Protein AF-A0A945WLQ1-F1 (afdb_monomer)

Sequence (307 aa):
MSMTTCVECGKEVSDQANACPHCGIQLVDGFLNKTKEQVSKIAEKAQLSKKLDVAKGISNSLIAKKERFKEKFGQNPAADNGDTVDERITNEDSRPAVSKEVIRYYAIAMSIVLLLSAIFGGIGAFVSATCLASGIGALFFGLRWYGATLAVVYFVSVLEVLIILQLAGLDSFSALSLGILAVTTATVYFLSKPGSYFIAWGIASGIQVAIALTLGLSGPVLGLIVLITSTGLVWYGRKHIKAIIMGSYGGGLVFVGAAGIFLASESNIVWASGHIGVLTFFNLAFIVAGIAFQYQYIMPKKIPAEN

Foldseek 3Di:
DDWDADPPPRDTDDPPDQADPVPGHGDDPPDVVVVVVVVVVVVVVVVVVVVVVVVVVVVVVVVVVVVVVCVVPVPDDDDDDDDDDDDDDPPPPPPDPCPPVNVVVVVVLVVVLVVQCVVLVDPLLSLLSLLQSLLVVLLVCCLVQVLVSQLSLQLSVVVSVVVVVVVVVPVDPDVVSVVVSVVVSVVSSVCVVVVLLVVLLCVLLVVLVVVCVVVVHDDDVSVVVSVVVSVVSSVVCSSLSSLLVSLQSSLLSSLSSVVSVQVSDPVSVVVCVVPVVVSVVSSVVSSVVSSVSSVPPPPDPPPPPPD

Radius of gyration: 31.11 Å; Cα contacts (8 Å, |Δi|>4): 233; chains: 1; bounding box: 79×49×99 Å

pLDDT: mean 74.27, std 13.11, range [37.84, 94.62]

Mean predicted aligned error: 17.86 Å

Structure (mmCIF, N/CA/C/O backbone):
data_AF-A0A945WLQ1-F1
#
_entry.id   AF-A0A945WLQ1-F1
#
loop_
_atom_site.group_PDB
_atom_site.id
_atom_site.type_symbol
_atom_site.label_atom_id
_atom_site.label_alt_id
_atom_site.label_comp_id
_atom_site.label_asym_id
_atom_site.label_entity_id
_atom_site.label_seq_id
_atom_site.pdbx_PDB_ins_code
_atom_site.Cartn_x
_atom_site.Cartn_y
_atom_site.Cartn_z
_atom_site.occupancy
_atom_site.B_iso_or_equiv
_atom_site.auth_seq_id
_atom_site.auth_comp_id
_atom_site.auth_asym_id
_atom_site.auth_atom_id
_atom_site.pdbx_PDB_model_num
ATOM 1 N N . MET A 1 1 ? 44.400 19.321 -45.659 1.00 57.62 1 MET A N 1
ATOM 2 C CA . MET A 1 1 ? 43.475 18.404 -46.351 1.00 57.62 1 MET A CA 1
ATOM 3 C C . MET A 1 1 ? 43.770 17.023 -45.812 1.00 57.62 1 MET A C 1
ATOM 5 O O . MET A 1 1 ? 44.900 16.575 -45.984 1.00 57.62 1 MET A O 1
ATOM 9 N N . SER A 1 2 ? 42.854 16.437 -45.040 1.00 72.25 2 SER A N 1
ATOM 10 C CA . SER A 1 2 ? 43.056 15.091 -44.499 1.00 72.25 2 SER A CA 1
ATOM 11 C C . SER A 1 2 ? 42.395 14.077 -45.433 1.00 72.25 2 SER A C 1
ATOM 13 O O . SER A 1 2 ? 41.326 14.335 -45.980 1.00 72.25 2 SER A O 1
ATOM 15 N N . MET A 1 3 ? 43.061 12.956 -45.698 1.00 82.88 3 MET A N 1
ATOM 16 C CA . MET A 1 3 ? 42.464 11.873 -46.480 1.00 82.88 3 MET A CA 1
ATOM 17 C C . MET A 1 3 ? 41.848 10.855 -45.527 1.00 82.88 3 MET A C 1
ATOM 19 O O . MET A 1 3 ? 42.428 10.539 -44.487 1.00 82.88 3 MET A O 1
ATOM 23 N N . THR A 1 4 ? 40.671 10.351 -45.880 1.00 82.56 4 THR A N 1
ATOM 24 C CA . THR A 1 4 ? 39.973 9.299 -45.137 1.00 82.56 4 THR A CA 1
ATOM 25 C C . THR A 1 4 ? 39.713 8.120 -46.064 1.00 82.56 4 THR A C 1
ATOM 27 O O . THR A 1 4 ? 39.465 8.293 -47.254 1.00 82.56 4 THR A O 1
ATOM 30 N N . THR A 1 5 ? 39.817 6.897 -45.559 1.00 86.81 5 THR A N 1
ATOM 31 C CA . THR A 1 5 ? 39.581 5.691 -46.356 1.00 86.81 5 THR A CA 1
ATOM 32 C C . THR A 1 5 ? 38.093 5.362 -46.407 1.00 86.81 5 THR A C 1
ATOM 34 O O . THR A 1 5 ? 37.407 5.330 -45.385 1.00 86.81 5 THR A O 1
ATOM 37 N N . CYS A 1 6 ? 37.575 5.102 -47.608 1.00 82.69 6 CYS A N 1
ATOM 38 C CA . CYS A 1 6 ? 36.206 4.630 -47.777 1.00 82.69 6 CYS A CA 1
ATOM 39 C C . CYS A 1 6 ? 36.062 3.227 -47.171 1.00 82.69 6 CYS A C 1
ATOM 41 O O . CYS A 1 6 ? 36.804 2.318 -47.536 1.00 82.69 6 CYS A O 1
ATOM 43 N N . VAL A 1 7 ? 35.080 3.046 -46.286 1.00 83.75 7 VAL A N 1
ATOM 44 C CA . VAL A 1 7 ? 34.853 1.784 -45.556 1.00 83.75 7 VAL A CA 1
ATOM 45 C C . VAL A 1 7 ? 34.491 0.623 -46.490 1.00 83.75 7 VAL A C 1
ATOM 47 O O . VAL A 1 7 ? 34.835 -0.516 -46.200 1.00 83.75 7 VAL A O 1
ATOM 50 N N . GLU A 1 8 ? 33.859 0.909 -47.630 1.00 86.75 8 GLU A N 1
ATOM 51 C CA . GLU A 1 8 ? 33.432 -0.120 -48.587 1.00 86.75 8 GLU A CA 1
ATOM 52 C C . GLU A 1 8 ? 34.523 -0.494 -49.595 1.00 86.75 8 GLU A C 1
ATOM 54 O O . GLU A 1 8 ? 34.773 -1.669 -49.840 1.00 86.75 8 GLU A O 1
ATOM 59 N N . CYS A 1 9 ? 35.190 0.492 -50.208 1.00 88.50 9 CYS A N 1
ATOM 60 C CA . CYS A 1 9 ? 36.150 0.213 -51.284 1.00 88.50 9 CYS A CA 1
ATOM 61 C C . CYS A 1 9 ? 37.623 0.281 -50.859 1.00 88.50 9 CYS A C 1
ATOM 63 O O . CYS A 1 9 ? 38.498 -0.024 -51.668 1.00 88.50 9 CYS A O 1
ATOM 65 N N . GLY A 1 10 ? 37.912 0.714 -49.628 1.00 87.31 10 GLY A N 1
ATOM 66 C CA . GLY A 1 10 ? 39.267 0.805 -49.074 1.00 87.31 10 GLY A CA 1
ATOM 67 C C . GLY A 1 10 ? 40.166 1.869 -49.713 1.00 87.31 10 GLY A C 1
ATOM 68 O O . GLY A 1 10 ? 41.325 1.989 -49.325 1.00 87.31 10 GLY A O 1
ATOM 69 N N . LYS A 1 11 ? 39.665 2.645 -50.683 1.00 89.00 11 LYS A N 1
ATOM 70 C CA . LYS A 1 11 ? 40.422 3.716 -51.348 1.00 89.00 11 LYS A CA 1
ATOM 71 C C . LYS A 1 11 ? 40.369 5.011 -50.547 1.00 89.00 11 LYS A C 1
ATOM 73 O O . LYS A 1 11 ? 39.390 5.279 -49.849 1.00 89.00 11 LYS A O 1
ATOM 78 N N . GLU A 1 12 ? 41.416 5.815 -50.672 1.00 90.62 12 GLU A N 1
ATOM 79 C CA . GLU A 1 12 ? 41.505 7.132 -50.046 1.00 90.62 12 GLU A CA 1
ATOM 80 C C . GLU A 1 12 ? 40.574 8.130 -50.744 1.00 90.62 12 GLU A C 1
ATOM 82 O O . GLU A 1 12 ? 40.501 8.199 -51.972 1.00 90.62 12 GLU A O 1
ATOM 87 N N . VAL A 1 13 ? 39.833 8.886 -49.942 1.00 88.19 13 VAL A N 1
ATOM 88 C CA . VAL A 1 13 ? 38.865 9.893 -50.372 1.00 88.19 13 VAL A CA 1
ATOM 89 C C . VAL A 1 13 ? 39.091 11.162 -49.550 1.00 88.19 13 VAL A C 1
ATOM 91 O O . VAL A 1 13 ? 39.481 11.109 -48.381 1.00 88.19 13 VAL A O 1
ATOM 94 N N . SER A 1 14 ? 38.858 12.325 -50.157 1.00 85.38 14 SER A N 1
ATOM 95 C CA . SER A 1 14 ? 38.895 13.596 -49.432 1.00 85.38 14 SER A CA 1
ATOM 96 C C . SER A 1 14 ? 37.821 13.635 -48.344 1.00 85.38 14 SER A C 1
ATOM 98 O O . SER A 1 14 ? 36.674 13.261 -48.577 1.00 85.38 14 SER A O 1
ATOM 100 N N . ASP A 1 15 ? 38.205 14.157 -47.182 1.00 79.38 15 ASP A N 1
ATOM 101 C CA . ASP A 1 15 ? 37.346 14.480 -46.039 1.00 79.38 15 ASP A CA 1
ATOM 102 C C . ASP A 1 15 ? 36.180 15.444 -46.341 1.00 79.38 15 ASP A C 1
ATOM 104 O O . ASP A 1 15 ? 35.290 15.582 -45.511 1.00 79.38 15 ASP A O 1
ATOM 108 N N . GLN A 1 16 ? 36.157 16.095 -47.509 1.00 80.31 16 GLN A N 1
ATOM 109 C CA . GLN A 1 16 ? 35.086 17.011 -47.933 1.00 80.31 16 GLN A CA 1
ATOM 110 C C . GLN A 1 16 ? 34.136 16.413 -48.985 1.00 80.31 16 GLN A C 1
ATOM 112 O O . GLN A 1 16 ? 33.220 17.093 -49.450 1.00 80.31 16 GLN A O 1
ATOM 117 N N . ALA A 1 17 ? 34.357 15.169 -49.421 1.00 74.88 17 ALA A N 1
ATOM 118 C CA . ALA A 1 17 ? 33.530 14.550 -50.450 1.00 74.88 17 ALA A CA 1
ATOM 119 C C . ALA A 1 17 ? 32.262 13.928 -49.841 1.00 74.88 17 ALA A C 1
ATOM 121 O O . ALA A 1 17 ? 32.336 12.952 -49.103 1.00 74.88 17 ALA A O 1
ATOM 122 N N . ASN A 1 18 ? 31.086 14.423 -50.239 1.00 80.81 18 ASN A N 1
ATOM 123 C CA . ASN A 1 18 ? 29.788 13.892 -49.789 1.00 80.81 18 ASN A CA 1
ATOM 124 C C . ASN A 1 18 ? 29.521 12.443 -50.250 1.00 80.81 18 ASN A C 1
ATOM 126 O O . ASN A 1 18 ? 28.645 11.763 -49.716 1.00 80.81 18 ASN A O 1
ATOM 130 N N . ALA A 1 19 ? 30.250 11.960 -51.258 1.00 85.38 19 ALA A N 1
ATOM 131 C CA . ALA A 1 19 ? 30.162 10.591 -51.746 1.00 85.38 19 ALA A CA 1
ATOM 132 C C . ALA A 1 19 ? 31.522 10.095 -52.243 1.00 85.38 19 ALA A C 1
ATOM 134 O O . ALA A 1 19 ? 32.322 10.862 -52.786 1.00 85.38 19 ALA A O 1
ATOM 135 N N . CYS A 1 20 ? 31.777 8.795 -52.088 1.00 86.31 20 CYS A N 1
ATOM 136 C CA . CYS A 1 20 ? 33.001 8.188 -52.593 1.00 86.31 20 CYS A CA 1
ATOM 137 C C . CYS A 1 20 ? 33.008 8.198 -54.136 1.00 86.31 20 CYS A C 1
ATOM 139 O O . CYS A 1 20 ? 32.128 7.582 -54.742 1.00 86.31 20 CYS A O 1
ATOM 141 N N . PRO A 1 21 ? 34.023 8.788 -54.795 1.00 86.06 21 PRO A N 1
ATOM 142 C CA . PRO A 1 21 ? 34.101 8.830 -56.257 1.00 86.06 21 PRO A CA 1
ATOM 143 C C . PRO A 1 21 ? 34.368 7.454 -56.887 1.00 86.06 21 PRO A C 1
ATOM 145 O O . PRO A 1 21 ? 34.223 7.289 -58.093 1.00 86.06 21 PRO A O 1
ATOM 148 N N . HIS A 1 22 ? 34.774 6.461 -56.088 1.00 88.38 22 HIS A N 1
ATOM 149 C CA . HIS A 1 22 ? 35.109 5.125 -56.574 1.00 88.38 22 HIS A CA 1
ATOM 150 C C . HIS A 1 22 ? 33.970 4.109 -56.454 1.00 88.38 22 HIS A C 1
ATOM 152 O O . HIS A 1 22 ? 33.919 3.196 -57.272 1.00 88.38 22 HIS A O 1
ATOM 158 N N . CYS A 1 23 ? 33.085 4.235 -55.459 1.00 89.06 23 CYS A N 1
ATOM 159 C CA . CYS A 1 23 ? 31.976 3.292 -55.251 1.00 89.06 23 CYS A CA 1
ATOM 160 C C . CYS A 1 23 ? 30.587 3.942 -55.157 1.00 89.06 23 CYS A C 1
ATOM 162 O O . CYS A 1 23 ? 29.593 3.226 -55.124 1.00 89.06 23 CYS A O 1
ATOM 164 N N . GLY A 1 24 ? 30.494 5.275 -55.125 1.00 83.06 24 GLY A N 1
ATOM 165 C CA . GLY A 1 24 ? 29.225 6.010 -55.153 1.00 83.06 24 GLY A CA 1
ATOM 166 C C . GLY A 1 24 ? 28.462 6.073 -53.826 1.00 83.06 24 GLY A C 1
ATOM 167 O O . GLY A 1 24 ? 27.371 6.636 -53.791 1.00 83.06 24 GLY A O 1
ATOM 168 N N . ILE A 1 25 ? 29.004 5.527 -52.731 1.00 83.25 25 ILE A N 1
ATOM 169 C CA . ILE A 1 25 ? 28.321 5.534 -51.431 1.00 83.25 25 ILE A CA 1
ATOM 170 C C . ILE A 1 25 ? 28.445 6.897 -50.736 1.00 83.25 25 ILE A C 1
ATOM 172 O O . ILE A 1 25 ? 29.508 7.523 -50.781 1.00 83.25 25 ILE A O 1
ATOM 176 N N . GLN A 1 26 ? 27.363 7.361 -50.105 1.00 81.44 26 GLN A N 1
ATOM 177 C CA . GLN A 1 26 ? 27.326 8.650 -49.408 1.00 81.44 26 GLN A CA 1
ATOM 178 C C . GLN A 1 26 ? 28.102 8.573 -48.089 1.00 81.44 26 GLN A C 1
ATOM 180 O O . GLN A 1 26 ? 27.836 7.712 -47.247 1.00 81.44 26 GLN A O 1
ATOM 185 N N . LEU A 1 27 ? 29.062 9.478 -47.912 1.00 72.81 27 LEU A N 1
ATOM 186 C CA . LEU A 1 27 ? 29.856 9.597 -46.694 1.00 72.81 27 LEU A CA 1
ATOM 187 C C . LEU A 1 27 ? 29.105 10.552 -45.759 1.00 72.81 27 LEU A C 1
ATOM 189 O O . LEU A 1 27 ? 29.210 11.765 -45.872 1.00 72.81 27 LEU A O 1
ATOM 193 N N . VAL A 1 28 ? 28.254 9.998 -44.892 1.00 67.88 28 VAL A N 1
ATOM 194 C CA . VAL A 1 28 ? 27.463 10.795 -43.943 1.00 67.88 28 VAL A CA 1
ATOM 195 C C . VAL A 1 28 ? 28.356 11.219 -42.772 1.00 67.88 28 VAL A C 1
ATOM 197 O O . VAL A 1 28 ? 28.805 10.371 -41.997 1.00 67.88 28 VAL A O 1
ATOM 200 N N . ASP A 1 29 ? 28.537 12.530 -42.592 1.00 56.34 29 ASP A N 1
ATOM 201 C CA . ASP A 1 29 ? 29.405 13.205 -41.599 1.00 56.34 29 ASP A CA 1
ATOM 202 C C . ASP A 1 29 ? 29.149 12.865 -40.106 1.00 56.34 29 ASP A C 1
ATOM 204 O O . ASP A 1 29 ? 29.808 13.378 -39.202 1.00 56.34 29 ASP A O 1
ATOM 208 N N . GLY A 1 30 ? 28.197 11.981 -39.796 1.00 50.94 30 GLY A N 1
ATOM 209 C CA . GLY A 1 30 ? 27.740 11.694 -38.431 1.00 50.94 30 GLY A CA 1
ATOM 210 C C . GLY A 1 30 ? 28.372 10.486 -37.726 1.00 50.94 30 GLY A C 1
ATOM 211 O O . GLY A 1 30 ? 28.162 10.319 -36.521 1.00 50.94 30 GLY A O 1
ATOM 212 N N . PHE A 1 31 ? 29.116 9.619 -38.422 1.00 52.28 31 PHE A N 1
ATOM 213 C CA . PHE A 1 31 ? 29.561 8.338 -37.842 1.00 52.28 31 PHE A CA 1
ATOM 214 C C . PHE A 1 31 ? 30.826 8.441 -36.973 1.00 52.28 31 PHE A C 1
ATOM 216 O O . PHE A 1 31 ? 30.913 7.779 -35.938 1.00 52.28 31 PHE A O 1
ATOM 223 N N . LEU A 1 32 ? 31.780 9.309 -37.323 1.00 54.28 32 LEU A N 1
ATOM 224 C CA . LEU A 1 32 ? 33.057 9.418 -36.598 1.00 54.28 32 LEU A CA 1
ATOM 225 C C . LEU A 1 32 ? 32.903 9.974 -35.172 1.00 54.28 32 LEU A C 1
ATOM 227 O O . LEU A 1 32 ? 33.614 9.539 -34.262 1.00 54.28 32 LEU A O 1
ATOM 231 N N . ASN A 1 33 ? 31.938 10.870 -34.942 1.00 53.97 33 ASN A N 1
ATOM 232 C CA . ASN A 1 33 ? 31.690 11.432 -33.610 1.00 53.97 33 ASN A CA 1
ATOM 233 C C . ASN A 1 33 ? 31.091 10.400 -32.641 1.00 53.97 33 ASN A C 1
ATOM 235 O O . ASN A 1 33 ? 31.516 10.328 -31.487 1.00 53.97 33 ASN A O 1
ATOM 239 N N . LYS A 1 34 ? 30.180 9.538 -33.113 1.00 52.34 34 LYS A N 1
ATOM 240 C CA . LYS A 1 34 ? 29.573 8.487 -32.276 1.00 52.34 34 LYS A CA 1
ATOM 241 C C . LYS A 1 34 ? 30.583 7.411 -31.876 1.00 52.34 34 LYS A C 1
ATOM 243 O O . LYS A 1 34 ? 30.581 6.969 -30.728 1.00 52.34 34 LYS A O 1
ATOM 248 N N . THR A 1 35 ? 31.486 7.026 -32.778 1.00 59.34 35 THR A N 1
ATOM 249 C CA . THR A 1 35 ? 32.512 6.014 -32.477 1.00 59.34 35 THR A CA 1
ATOM 250 C C . THR A 1 35 ? 33.547 6.537 -31.478 1.00 59.34 35 THR A C 1
ATOM 252 O O . THR A 1 35 ? 33.936 5.814 -30.561 1.00 59.34 35 THR A O 1
ATOM 255 N N . LYS A 1 36 ? 33.940 7.815 -31.572 1.00 58.31 36 LYS A N 1
ATOM 256 C CA . LYS A 1 36 ? 34.881 8.435 -30.622 1.00 58.31 36 LYS A CA 1
ATOM 257 C C . LYS A 1 36 ? 34.301 8.532 -29.203 1.00 58.31 36 LYS A C 1
ATOM 259 O O . LYS A 1 36 ? 35.027 8.327 -28.232 1.00 58.31 36 LYS A O 1
ATOM 264 N N . GLU A 1 37 ? 32.992 8.764 -29.084 1.00 64.38 37 GLU A N 1
ATOM 265 C CA . GLU A 1 37 ? 32.276 8.778 -27.801 1.00 64.38 37 GLU A CA 1
ATOM 266 C C . GLU A 1 37 ? 32.080 7.370 -27.204 1.00 64.38 37 GLU A C 1
ATOM 268 O O . GLU A 1 37 ? 32.113 7.188 -25.986 1.00 64.38 37 GLU A O 1
ATOM 273 N N . GLN A 1 38 ? 31.915 6.338 -28.036 1.00 64.69 38 GLN A N 1
ATOM 274 C CA . GLN A 1 38 ? 31.836 4.958 -27.544 1.00 64.69 38 GLN A CA 1
ATOM 275 C C . GLN A 1 38 ? 33.191 4.432 -27.053 1.00 64.69 38 GLN A C 1
ATOM 277 O O . GLN A 1 38 ? 33.248 3.756 -26.024 1.00 64.69 38 GLN A O 1
ATOM 282 N N . VAL A 1 39 ? 34.291 4.783 -27.725 1.00 69.38 39 VAL A N 1
ATOM 283 C CA . VAL A 1 39 ? 35.643 4.366 -27.314 1.00 69.38 39 VAL A CA 1
ATOM 284 C C . VAL A 1 39 ? 36.063 5.021 -25.988 1.00 69.38 39 VAL A C 1
ATOM 286 O O . VAL A 1 39 ? 36.672 4.350 -25.151 1.00 69.38 39 VAL A O 1
ATOM 289 N N . SER A 1 40 ? 35.678 6.277 -25.724 1.00 67.62 40 SER A N 1
ATOM 290 C CA . SER A 1 40 ? 35.953 6.927 -24.429 1.00 67.62 40 SER A CA 1
ATOM 291 C C . SER A 1 40 ? 35.183 6.274 -23.271 1.00 67.62 40 SER A C 1
ATOM 293 O O . SER A 1 40 ? 35.765 6.010 -22.217 1.00 67.62 40 SER A O 1
ATOM 295 N N . LYS A 1 41 ? 33.916 5.899 -23.493 1.00 72.38 41 LYS A N 1
ATOM 296 C CA . LYS A 1 41 ? 33.085 5.177 -22.509 1.00 72.38 41 LYS A CA 1
ATOM 297 C C . LYS A 1 41 ? 33.621 3.774 -22.185 1.00 72.38 41 LYS A C 1
ATOM 299 O O . LYS A 1 41 ? 33.483 3.305 -21.054 1.00 72.38 41 LYS A O 1
ATOM 304 N N . ILE A 1 42 ? 34.253 3.094 -23.146 1.00 73.56 42 ILE A N 1
ATOM 305 C CA . ILE A 1 42 ? 34.885 1.779 -22.928 1.00 73.56 42 ILE A CA 1
ATOM 306 C C . ILE A 1 42 ? 36.186 1.919 -22.118 1.00 73.56 42 ILE A C 1
ATOM 308 O O . ILE A 1 42 ? 36.431 1.119 -21.210 1.00 73.56 42 ILE A O 1
ATOM 312 N N . ALA A 1 43 ? 36.986 2.959 -22.378 1.00 69.69 43 ALA A N 1
ATOM 313 C CA . ALA A 1 43 ? 38.212 3.232 -21.625 1.00 69.69 43 ALA A CA 1
ATOM 314 C C . ALA A 1 43 ? 37.936 3.558 -20.142 1.00 69.69 43 ALA A C 1
ATOM 316 O O . ALA A 1 43 ? 38.665 3.096 -19.261 1.00 69.69 43 ALA A O 1
ATOM 317 N N . GLU A 1 44 ? 36.851 4.280 -19.847 1.00 72.06 44 GLU A N 1
ATOM 318 C CA . GLU A 1 44 ? 36.437 4.601 -18.474 1.00 72.06 44 GLU A CA 1
ATOM 319 C C . GLU A 1 44 ? 35.981 3.350 -17.695 1.00 72.06 44 GLU A C 1
ATOM 321 O O . GLU A 1 44 ? 36.391 3.134 -16.549 1.00 72.06 44 GLU A O 1
ATOM 326 N N . LYS A 1 45 ? 35.229 2.443 -18.341 1.00 74.38 45 LYS A N 1
ATOM 327 C CA . LYS A 1 45 ? 34.826 1.155 -17.741 1.00 74.38 45 LYS A CA 1
ATOM 328 C C . LYS A 1 45 ? 36.020 0.252 -17.408 1.00 74.38 45 LYS A C 1
ATOM 330 O O . LYS A 1 45 ? 36.000 -0.425 -16.379 1.00 74.38 45 LYS A O 1
ATOM 335 N N . ALA A 1 46 ? 37.075 0.271 -18.224 1.00 70.50 46 ALA A N 1
ATOM 336 C CA . ALA A 1 46 ? 38.300 -0.491 -17.968 1.00 70.50 46 ALA A CA 1
ATOM 337 C C . ALA A 1 46 ? 39.133 0.072 -16.797 1.00 70.50 46 ALA A C 1
ATOM 339 O O . ALA A 1 46 ? 39.838 -0.675 -16.115 1.00 70.50 46 ALA A O 1
ATOM 340 N N . GLN A 1 47 ? 39.051 1.379 -16.524 1.00 71.88 47 GLN A N 1
ATOM 341 C CA . GLN A 1 47 ? 39.656 1.959 -15.320 1.00 71.88 47 GLN A CA 1
ATOM 342 C C . GLN A 1 47 ? 38.855 1.626 -14.054 1.00 71.88 47 GLN A C 1
ATOM 344 O O . GLN A 1 47 ? 39.444 1.431 -12.986 1.00 71.88 47 GLN A O 1
ATOM 349 N N . LEU A 1 48 ? 37.528 1.519 -14.167 1.00 71.88 48 LEU A N 1
ATOM 350 C CA . LEU A 1 48 ? 36.652 1.179 -13.047 1.00 71.88 48 LEU A CA 1
ATOM 351 C C . LEU A 1 48 ? 36.840 -0.277 -12.579 1.00 71.88 48 LEU A C 1
ATOM 353 O O . LEU A 1 48 ? 36.873 -0.523 -11.373 1.00 71.88 48 LEU A O 1
ATOM 357 N N . SER A 1 49 ? 37.033 -1.228 -13.502 1.00 75.50 49 SER A N 1
ATOM 358 C CA . SER A 1 49 ? 37.267 -2.639 -13.147 1.00 75.50 49 SER A CA 1
ATOM 359 C C . SER A 1 49 ? 38.564 -2.833 -12.354 1.00 75.50 49 SER A C 1
ATOM 361 O O . SER A 1 49 ? 38.553 -3.488 -11.314 1.00 75.50 49 SER A O 1
ATOM 363 N N . LYS A 1 50 ? 39.653 -2.155 -12.747 1.00 78.50 50 LYS A N 1
ATOM 364 C CA . LYS A 1 50 ? 40.925 -2.187 -12.002 1.00 78.50 50 LYS A CA 1
ATOM 365 C C . LYS A 1 50 ? 40.784 -1.659 -10.573 1.00 78.50 50 LYS A C 1
ATOM 367 O O . LYS A 1 50 ? 41.392 -2.205 -9.656 1.00 78.50 50 LYS A O 1
ATOM 372 N N . LYS A 1 51 ? 39.977 -0.613 -10.355 1.00 76.12 51 LYS A N 1
ATOM 373 C CA . LYS A 1 51 ? 39.713 -0.086 -9.001 1.00 76.12 51 LYS A CA 1
ATOM 374 C C . LYS A 1 5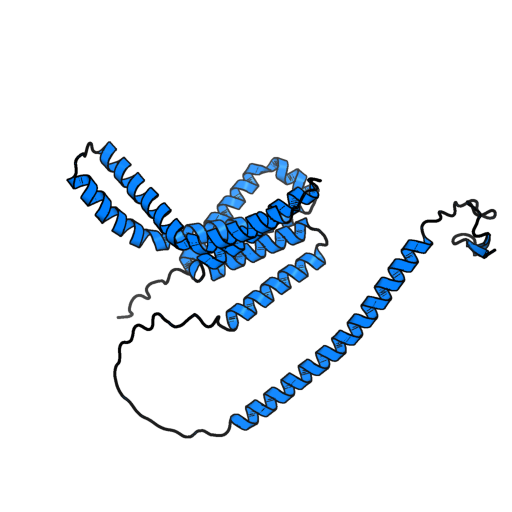1 ? 38.869 -1.050 -8.159 1.00 76.12 51 LYS A C 1
ATOM 376 O O . LYS A 1 51 ? 39.078 -1.133 -6.948 1.00 76.12 51 LYS A O 1
ATOM 381 N N . LEU A 1 52 ? 37.960 -1.798 -8.786 1.00 74.88 52 LEU A N 1
ATOM 382 C CA . LEU A 1 52 ? 37.133 -2.804 -8.119 1.00 74.88 52 LEU A CA 1
ATOM 383 C C . LEU A 1 52 ? 37.968 -3.994 -7.616 1.00 74.88 52 LEU A C 1
ATOM 385 O O . LEU A 1 52 ? 37.773 -4.439 -6.484 1.00 74.88 52 LEU A O 1
ATOM 389 N N . ASP A 1 53 ? 38.933 -4.463 -8.409 1.00 79.19 53 ASP A N 1
ATOM 390 C CA . ASP A 1 53 ? 39.817 -5.573 -8.022 1.00 79.19 53 ASP A CA 1
ATOM 391 C C . ASP A 1 53 ? 40.717 -5.204 -6.832 1.00 79.19 53 ASP A C 1
ATOM 393 O O . ASP A 1 53 ? 40.878 -5.992 -5.894 1.00 79.19 53 ASP A O 1
ATOM 397 N N . VAL A 1 54 ? 41.215 -3.961 -6.799 1.00 78.62 54 VAL A N 1
ATOM 398 C CA . VAL A 1 54 ? 41.971 -3.426 -5.653 1.00 78.62 54 VAL A CA 1
ATOM 399 C C . VAL A 1 54 ? 41.092 -3.350 -4.396 1.00 78.62 54 VAL A C 1
ATOM 401 O O . VAL A 1 54 ? 41.519 -3.764 -3.316 1.00 78.62 54 VAL A O 1
ATOM 404 N N . ALA A 1 55 ? 39.841 -2.894 -4.518 1.00 69.12 55 ALA A N 1
ATOM 405 C CA . ALA A 1 55 ? 38.905 -2.833 -3.392 1.00 69.12 55 ALA A CA 1
ATOM 406 C C . ALA A 1 55 ? 38.560 -4.230 -2.834 1.00 69.12 55 ALA A C 1
ATOM 408 O O . ALA A 1 55 ? 38.458 -4.411 -1.614 1.00 69.12 55 ALA A O 1
ATOM 409 N N . LYS A 1 56 ? 38.441 -5.237 -3.707 1.00 79.69 56 LYS A N 1
ATOM 410 C CA . LYS A 1 56 ? 38.183 -6.634 -3.321 1.00 79.69 56 LYS A CA 1
ATOM 411 C C . LYS A 1 56 ? 39.361 -7.234 -2.543 1.00 79.69 56 LYS A C 1
ATOM 413 O O . LYS A 1 56 ? 39.147 -7.913 -1.537 1.00 79.69 56 LYS A O 1
ATOM 418 N N . GLY A 1 57 ? 40.595 -6.906 -2.936 1.00 80.56 57 GLY A N 1
ATOM 419 C CA . GLY A 1 57 ? 41.806 -7.277 -2.195 1.00 80.56 57 GLY A CA 1
ATOM 420 C C . GLY A 1 57 ? 41.849 -6.693 -0.777 1.00 80.56 57 GLY A C 1
ATOM 421 O O . GLY A 1 57 ? 42.130 -7.411 0.187 1.00 80.56 57 GLY A O 1
ATOM 422 N N . ILE A 1 58 ? 41.485 -5.414 -0.621 1.00 80.69 58 ILE A N 1
ATOM 423 C CA . ILE A 1 58 ? 41.441 -4.746 0.692 1.00 80.69 58 ILE A CA 1
ATOM 424 C C . ILE A 1 58 ? 40.380 -5.393 1.597 1.00 80.69 58 ILE A C 1
ATOM 426 O O . ILE A 1 58 ? 40.662 -5.684 2.762 1.00 80.69 58 ILE A O 1
ATOM 430 N N . SER A 1 59 ? 39.191 -5.687 1.063 1.00 78.12 59 SER A N 1
ATOM 431 C CA . SER A 1 59 ? 38.114 -6.355 1.809 1.00 78.12 59 SER A CA 1
ATOM 432 C C . SER A 1 59 ? 38.546 -7.719 2.363 1.00 78.12 59 SER A C 1
ATOM 434 O O . SER A 1 59 ? 38.388 -7.981 3.558 1.00 78.12 59 SER A O 1
ATOM 436 N N . ASN A 1 60 ? 39.192 -8.545 1.535 1.00 83.38 60 ASN A N 1
ATOM 437 C CA . ASN A 1 60 ? 39.682 -9.859 1.953 1.00 83.38 60 ASN A CA 1
ATOM 438 C C . ASN A 1 60 ? 40.762 -9.754 3.046 1.00 83.38 60 ASN A C 1
ATOM 440 O O . ASN A 1 60 ? 40.764 -10.545 3.992 1.00 83.38 60 ASN A O 1
ATOM 444 N N . SER A 1 61 ? 41.629 -8.735 2.984 1.00 77.31 61 SER A N 1
ATOM 445 C CA . SER A 1 61 ? 42.634 -8.490 4.031 1.00 77.31 61 SER A CA 1
ATOM 446 C C . SER A 1 61 ? 42.014 -8.081 5.377 1.00 77.31 61 SER A C 1
ATOM 448 O O . SER A 1 61 ? 42.487 -8.502 6.436 1.00 77.31 61 SER A O 1
ATOM 450 N N . LEU A 1 62 ? 40.921 -7.309 5.356 1.00 77.12 62 LEU A N 1
ATOM 451 C CA . LEU A 1 62 ? 40.202 -6.886 6.560 1.00 77.12 62 LEU A CA 1
ATOM 452 C C . LEU A 1 62 ? 39.457 -8.054 7.213 1.00 77.12 62 LEU A C 1
ATOM 454 O O . LEU A 1 62 ? 39.449 -8.160 8.441 1.00 77.12 62 LEU A O 1
ATOM 458 N N . ILE A 1 63 ? 38.885 -8.953 6.409 1.00 79.56 63 ILE A N 1
ATOM 459 C CA . ILE A 1 63 ? 38.247 -10.182 6.902 1.00 79.56 63 ILE A CA 1
ATOM 460 C C . ILE A 1 63 ? 39.291 -11.073 7.591 1.00 79.56 63 ILE A C 1
ATOM 462 O O . ILE A 1 63 ? 39.081 -11.477 8.735 1.00 79.56 63 ILE A O 1
ATOM 466 N N . ALA A 1 64 ? 40.459 -11.272 6.973 1.00 80.44 64 ALA A N 1
ATOM 467 C CA . ALA A 1 64 ? 41.549 -12.045 7.573 1.00 80.44 64 ALA A CA 1
ATOM 468 C C . ALA A 1 64 ? 42.083 -11.419 8.878 1.00 80.44 64 ALA A C 1
ATOM 470 O O . ALA A 1 64 ? 42.431 -12.131 9.821 1.00 80.44 64 ALA A O 1
ATOM 471 N N . LYS A 1 65 ? 42.127 -10.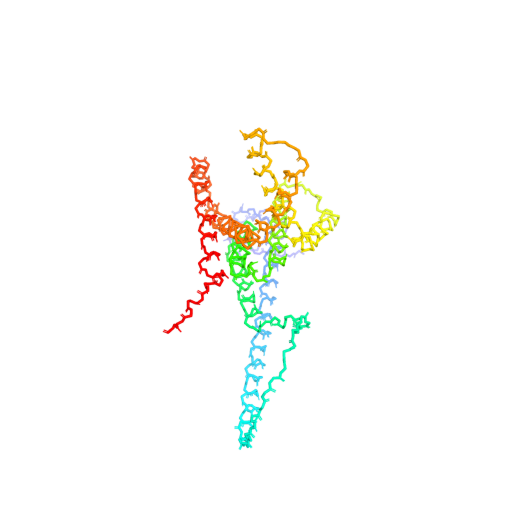083 8.974 1.00 82.69 65 LYS A N 1
ATOM 472 C CA . LYS A 1 65 ? 42.553 -9.379 10.196 1.00 82.69 65 LYS A CA 1
ATOM 473 C C . LYS A 1 65 ? 41.525 -9.502 11.327 1.00 82.69 65 LYS A C 1
ATOM 475 O O . LYS A 1 65 ? 41.914 -9.590 12.490 1.00 82.69 65 LYS A O 1
ATOM 480 N N . LYS A 1 66 ? 40.232 -9.548 10.993 1.00 80.56 66 LYS A N 1
ATOM 481 C CA . LYS A 1 66 ? 39.133 -9.739 11.952 1.00 80.56 66 LYS A CA 1
ATOM 482 C C . LYS A 1 66 ? 39.124 -11.147 12.553 1.00 80.56 66 LYS A C 1
ATOM 484 O O . LYS A 1 66 ? 38.932 -11.271 13.759 1.00 80.56 66 LYS A O 1
ATOM 489 N N . GLU A 1 67 ? 39.370 -12.174 11.742 1.00 78.56 67 GLU A N 1
ATOM 490 C CA . GLU A 1 67 ? 39.495 -13.570 12.195 1.00 78.56 67 GLU A CA 1
ATOM 491 C C . GLU A 1 67 ? 40.621 -13.711 13.236 1.00 78.56 67 GLU A C 1
ATOM 493 O O . GLU A 1 67 ? 40.373 -14.164 14.352 1.00 78.56 67 GLU A O 1
ATOM 498 N N . ARG A 1 68 ? 41.816 -13.165 12.952 1.00 73.62 68 ARG A N 1
ATOM 499 C CA . ARG A 1 68 ? 42.946 -13.165 13.908 1.00 73.62 68 ARG A CA 1
ATOM 500 C C . ARG A 1 68 ? 42.654 -12.413 15.208 1.00 73.62 68 ARG A C 1
ATOM 502 O O . ARG A 1 68 ? 43.218 -12.731 16.251 1.00 73.62 68 ARG A O 1
ATOM 509 N N . PHE A 1 69 ? 41.813 -11.380 15.154 1.00 72.50 69 PHE A N 1
ATOM 510 C CA . PHE A 1 69 ? 41.427 -10.622 16.344 1.00 72.50 69 PHE A CA 1
ATOM 511 C C . PHE A 1 69 ? 40.427 -11.404 17.204 1.00 72.50 69 PHE A C 1
ATOM 513 O O . PHE A 1 69 ? 40.504 -11.361 18.425 1.00 72.50 69 PHE A O 1
ATOM 520 N N . LYS A 1 70 ? 39.523 -12.164 16.577 1.00 69.56 70 LYS A N 1
ATOM 521 C CA . LYS A 1 70 ? 38.556 -13.020 17.274 1.00 69.56 70 LYS A CA 1
ATOM 522 C C . LYS A 1 70 ? 39.240 -14.194 17.981 1.00 69.56 70 LYS A C 1
ATOM 524 O O . LYS A 1 70 ? 38.861 -14.533 19.096 1.00 69.56 70 LYS A O 1
ATOM 529 N N . GLU A 1 71 ? 40.283 -14.748 17.371 1.00 69.12 71 GLU A N 1
ATOM 530 C CA . GLU A 1 71 ? 41.084 -15.833 17.947 1.00 69.12 71 GLU A CA 1
ATOM 531 C C . GLU A 1 71 ? 41.862 -15.379 19.197 1.00 69.12 71 GLU A C 1
ATOM 533 O O . GLU A 1 71 ? 41.898 -16.089 20.198 1.00 69.12 71 GLU A O 1
ATOM 538 N N . LYS A 1 72 ? 42.377 -14.138 19.205 1.00 68.44 72 LYS A N 1
ATOM 539 C CA . LYS A 1 72 ? 43.075 -13.555 20.369 1.00 68.44 72 LYS A CA 1
ATOM 540 C C . LYS A 1 72 ? 42.177 -13.225 21.567 1.00 68.44 72 LYS A C 1
ATOM 542 O O . LYS A 1 72 ? 42.693 -13.098 22.669 1.00 68.44 72 LYS A O 1
ATOM 547 N N . PHE A 1 73 ? 40.868 -13.072 21.367 1.00 59.66 73 PHE A N 1
ATOM 548 C CA . PHE A 1 73 ? 39.912 -12.744 22.436 1.00 59.66 73 PHE A CA 1
ATOM 549 C C . PHE A 1 73 ? 39.023 -13.931 22.849 1.00 59.66 73 PHE A C 1
ATOM 551 O O . PHE A 1 73 ? 38.203 -13.790 23.750 1.00 59.66 73 PHE A O 1
ATOM 558 N N . GLY A 1 74 ? 39.178 -15.100 22.214 1.00 52.59 74 GLY A N 1
ATOM 559 C CA . GLY A 1 74 ? 38.400 -16.311 22.503 1.00 52.59 74 GLY A CA 1
ATOM 560 C C . GLY A 1 74 ? 38.951 -17.198 23.627 1.00 52.59 74 GLY A C 1
ATOM 561 O O . GLY A 1 74 ? 38.321 -18.196 23.960 1.00 52.59 74 GLY A O 1
ATOM 562 N N . GLN A 1 75 ? 40.100 -16.863 24.219 1.00 50.06 75 GLN A N 1
ATOM 563 C CA . GLN A 1 75 ? 40.694 -17.617 25.328 1.00 50.06 75 GLN A CA 1
ATOM 564 C C . GLN A 1 75 ? 40.672 -16.789 26.616 1.00 50.06 75 GLN A C 1
ATOM 566 O O . GLN A 1 75 ? 41.648 -16.129 26.952 1.00 50.06 75 GLN A O 1
ATOM 571 N N . ASN A 1 76 ? 39.533 -16.804 27.310 1.00 48.78 76 ASN A N 1
ATOM 572 C CA . ASN A 1 76 ? 39.444 -16.647 28.766 1.00 48.78 76 ASN A CA 1
ATOM 573 C C . ASN A 1 76 ? 38.015 -16.987 29.227 1.00 48.78 76 ASN A C 1
ATOM 575 O O . ASN A 1 76 ? 37.123 -16.151 29.083 1.00 48.78 76 ASN A O 1
ATOM 579 N N . PRO A 1 77 ? 37.763 -18.184 29.785 1.00 51.34 77 PRO A N 1
ATOM 580 C CA . PRO A 1 77 ? 36.572 -18.432 30.575 1.00 51.34 77 PRO A CA 1
ATOM 581 C C . PRO A 1 77 ? 36.939 -18.298 32.057 1.00 51.34 77 PRO A C 1
ATOM 583 O O . PRO A 1 77 ? 37.675 -19.119 32.599 1.00 51.34 77 PRO A O 1
ATOM 586 N N . ALA A 1 78 ? 36.420 -17.269 32.720 1.00 41.53 78 ALA A N 1
ATOM 587 C CA . ALA A 1 78 ? 36.334 -17.243 34.173 1.00 41.53 78 ALA A CA 1
ATOM 588 C C . ALA A 1 78 ? 34.854 -17.183 34.552 1.00 41.53 78 ALA A C 1
ATOM 590 O O . ALA A 1 78 ? 34.112 -16.321 34.084 1.00 41.53 78 ALA A O 1
ATOM 591 N N . ALA A 1 79 ? 34.457 -18.184 35.330 1.00 47.25 79 ALA A N 1
ATOM 592 C CA . ALA A 1 79 ? 33.153 -18.362 35.933 1.00 47.25 79 ALA A CA 1
ATOM 593 C C . ALA A 1 79 ? 32.839 -17.244 36.934 1.00 47.25 79 ALA A C 1
ATOM 595 O O . ALA A 1 79 ? 33.744 -16.809 37.640 1.00 47.25 79 ALA A O 1
ATOM 596 N N . ASP A 1 80 ? 31.563 -16.880 37.061 1.00 40.16 80 ASP A N 1
ATOM 597 C CA . ASP A 1 80 ? 30.984 -16.588 38.372 1.00 40.16 80 ASP A CA 1
ATOM 598 C C . ASP A 1 80 ? 29.457 -16.761 38.349 1.00 40.16 80 ASP A C 1
ATOM 600 O O . ASP A 1 80 ? 28.786 -16.381 37.385 1.00 40.16 80 ASP A O 1
ATOM 604 N N . ASN A 1 81 ? 28.945 -17.388 39.405 1.00 52.72 81 ASN A N 1
ATOM 605 C CA . ASN A 1 81 ? 27.535 -17.635 39.689 1.00 52.72 81 ASN A CA 1
ATOM 606 C C . ASN A 1 81 ? 26.986 -16.483 40.542 1.00 52.72 81 ASN A C 1
ATOM 608 O O . ASN A 1 81 ? 27.684 -15.972 41.410 1.00 52.72 81 ASN A O 1
ATOM 612 N N . GLY A 1 82 ? 25.702 -16.158 40.404 1.00 38.59 82 GLY A N 1
ATOM 613 C CA . GLY A 1 82 ? 25.040 -15.277 41.364 1.00 38.59 82 GLY A CA 1
ATOM 614 C C . GLY A 1 82 ? 23.601 -14.954 40.994 1.00 38.59 82 GLY A C 1
ATOM 615 O O . GLY A 1 82 ? 23.350 -14.060 40.192 1.00 38.59 82 GLY A O 1
ATOM 616 N N . ASP A 1 83 ? 22.668 -15.683 41.603 1.00 47.75 83 ASP A N 1
ATOM 617 C CA . ASP A 1 83 ? 21.248 -15.343 41.678 1.00 47.75 83 ASP A CA 1
ATOM 618 C C . ASP A 1 83 ? 21.029 -13.980 42.357 1.00 47.75 83 ASP A C 1
ATOM 620 O O . ASP A 1 83 ? 21.689 -13.673 43.349 1.00 47.75 83 ASP A O 1
ATOM 624 N N . THR A 1 84 ? 20.057 -13.190 41.881 1.00 40.62 84 THR A N 1
ATOM 625 C CA . THR A 1 84 ? 18.905 -12.678 42.668 1.00 40.62 84 THR A CA 1
ATOM 626 C C . THR A 1 84 ? 18.028 -11.698 41.861 1.00 40.62 84 THR A C 1
ATOM 628 O O . THR A 1 84 ? 18.496 -10.697 41.338 1.00 40.62 84 THR A O 1
ATOM 631 N N . VAL A 1 85 ? 16.742 -12.059 41.755 1.00 43.19 85 VAL A N 1
ATOM 632 C CA . VAL A 1 85 ? 15.523 -11.297 42.120 1.00 43.19 85 VAL A CA 1
ATOM 633 C C . VAL A 1 85 ? 15.341 -9.828 41.673 1.00 43.19 85 VAL A C 1
ATOM 635 O O . VAL A 1 85 ? 16.091 -8.943 42.055 1.00 43.19 85 VAL A O 1
ATOM 638 N N . ASP A 1 86 ? 14.210 -9.634 40.972 1.00 42.03 86 ASP A N 1
ATOM 639 C CA . ASP A 1 86 ? 13.342 -8.451 40.796 1.00 42.03 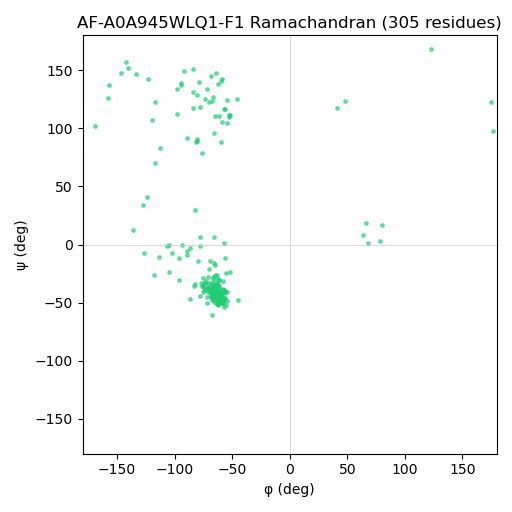86 ASP A CA 1
ATOM 640 C C . ASP A 1 86 ? 13.963 -7.058 40.600 1.00 42.03 86 ASP A C 1
ATOM 642 O O . ASP A 1 86 ? 14.429 -6.433 41.540 1.00 42.03 86 ASP A O 1
ATOM 646 N N . GLU A 1 87 ? 13.690 -6.455 39.433 1.00 40.34 87 GLU A N 1
ATOM 647 C CA . GLU A 1 87 ? 12.872 -5.237 39.441 1.00 40.34 87 GLU A CA 1
ATOM 648 C C . GLU A 1 87 ? 12.194 -4.951 38.092 1.00 40.34 87 GLU A C 1
ATOM 650 O O . GLU A 1 87 ? 12.784 -4.864 37.012 1.00 40.34 87 GLU A O 1
ATOM 655 N N . ARG A 1 88 ? 10.878 -4.796 38.201 1.00 44.47 88 ARG A N 1
ATOM 656 C CA . ARG A 1 88 ? 9.924 -4.357 37.195 1.00 44.47 88 ARG A CA 1
ATOM 657 C C . ARG A 1 88 ? 10.213 -2.892 36.833 1.00 44.47 88 ARG A C 1
ATOM 659 O O . ARG A 1 88 ? 9.698 -1.994 37.487 1.00 44.47 88 ARG A O 1
ATOM 666 N N . ILE A 1 89 ? 10.962 -2.648 35.756 1.00 39.50 89 ILE A N 1
ATOM 667 C CA . ILE A 1 89 ? 11.031 -1.330 35.104 1.00 39.50 89 ILE A CA 1
ATOM 668 C C . ILE A 1 89 ? 10.550 -1.461 33.659 1.00 39.50 89 ILE A C 1
ATOM 670 O O . ILE A 1 89 ? 11.221 -2.001 32.779 1.00 39.50 89 ILE A O 1
ATOM 674 N N . THR A 1 90 ? 9.350 -0.939 33.420 1.00 43.81 90 THR A N 1
ATOM 675 C CA . THR A 1 90 ? 8.828 -0.572 32.104 1.00 43.81 90 THR A CA 1
ATOM 676 C C . THR A 1 90 ? 9.742 0.483 31.480 1.00 43.81 90 THR A C 1
ATOM 678 O O . THR A 1 90 ? 9.537 1.680 31.656 1.00 43.81 90 THR A O 1
ATOM 681 N N . ASN A 1 91 ? 10.773 0.033 30.764 1.00 37.84 91 ASN A N 1
ATOM 682 C CA . ASN A 1 91 ? 11.624 0.889 29.944 1.00 37.84 91 ASN A CA 1
ATOM 683 C C . ASN A 1 91 ? 10.948 1.151 28.595 1.00 37.84 91 ASN A C 1
ATOM 685 O O . ASN A 1 91 ? 11.180 0.462 27.600 1.00 37.84 91 ASN A O 1
ATOM 689 N N . GLU A 1 92 ? 10.129 2.197 28.575 1.00 42.41 92 GLU A N 1
ATOM 690 C CA . GLU A 1 92 ? 9.548 2.804 27.376 1.00 42.41 92 GLU A CA 1
ATOM 691 C C . GLU A 1 92 ? 10.523 3.789 26.693 1.00 42.41 92 GLU A C 1
ATOM 693 O O . GLU A 1 92 ? 10.095 4.735 26.044 1.00 42.41 92 GLU A O 1
ATOM 698 N N . ASP A 1 93 ? 11.842 3.562 26.806 1.00 38.59 93 ASP A N 1
ATOM 699 C CA . ASP A 1 93 ? 12.865 4.481 26.271 1.00 38.59 93 ASP A CA 1
ATOM 700 C C . ASP A 1 93 ? 14.041 3.811 25.531 1.00 38.59 93 ASP A C 1
ATOM 702 O O . ASP A 1 93 ? 15.033 4.446 25.165 1.00 38.59 93 ASP A O 1
ATOM 706 N N . SER A 1 94 ? 13.931 2.520 25.203 1.00 43.16 94 SER A N 1
ATOM 707 C CA . SER A 1 94 ? 14.873 1.909 24.258 1.00 43.16 94 SER A CA 1
ATOM 708 C C . SER A 1 94 ? 14.457 2.248 22.826 1.00 43.16 94 SER A C 1
ATOM 710 O O . SER A 1 94 ? 13.680 1.540 22.180 1.00 43.16 94 SER A O 1
ATOM 712 N N . ARG A 1 95 ? 14.986 3.360 22.295 1.00 45.62 95 ARG A N 1
ATOM 713 C CA . ARG A 1 95 ? 14.996 3.592 20.842 1.00 45.62 95 ARG A CA 1
ATOM 714 C C . ARG A 1 95 ? 15.461 2.296 20.168 1.00 45.62 95 ARG A C 1
ATOM 716 O O . ARG A 1 95 ? 16.522 1.786 20.531 1.00 45.62 95 ARG A O 1
ATOM 723 N N . PRO A 1 96 ? 14.697 1.741 19.216 1.00 42.91 96 PRO A N 1
ATOM 724 C CA . PRO A 1 96 ? 15.014 0.442 18.655 1.00 42.91 96 PRO A CA 1
ATOM 725 C C . PRO A 1 96 ? 16.344 0.548 17.914 1.00 42.91 96 PRO A C 1
ATOM 727 O O . PRO A 1 96 ? 16.429 1.179 16.860 1.00 42.91 96 PRO A O 1
ATOM 730 N N . ALA A 1 97 ? 17.382 -0.085 18.462 1.00 43.38 97 ALA A N 1
ATOM 731 C CA . ALA A 1 97 ? 18.554 -0.447 17.692 1.00 43.38 97 ALA A CA 1
ATOM 732 C C . ALA A 1 97 ? 18.037 -1.269 16.508 1.00 43.38 97 ALA A C 1
ATOM 734 O O . ALA A 1 97 ? 17.570 -2.398 16.677 1.00 43.38 97 ALA A O 1
ATOM 735 N N . VAL A 1 98 ? 18.011 -0.655 15.324 1.00 49.34 98 VAL A N 1
ATOM 736 C CA . VAL A 1 98 ? 17.657 -1.325 14.074 1.00 49.34 98 VAL A CA 1
ATOM 737 C C . VAL A 1 98 ? 18.537 -2.566 14.007 1.00 49.34 98 VAL A C 1
ATOM 739 O O . VAL A 1 98 ? 19.763 -2.447 13.948 1.00 49.34 98 VAL A O 1
ATOM 742 N N . SER A 1 99 ? 17.929 -3.751 14.129 1.00 59.06 99 SER A N 1
ATOM 743 C CA . SER A 1 99 ? 18.709 -4.981 14.221 1.00 59.06 99 SER A CA 1
ATOM 744 C C . SER A 1 99 ? 19.555 -5.101 12.956 1.00 59.06 99 SER A C 1
ATOM 746 O O . SER A 1 99 ? 19.116 -4.742 11.857 1.00 59.06 99 SER A O 1
ATOM 748 N N . LYS A 1 100 ? 20.802 -5.557 13.099 1.00 63.88 100 LYS A N 1
ATOM 749 C CA . LYS A 1 100 ? 21.728 -5.691 11.965 1.00 63.88 100 LYS A CA 1
ATOM 750 C C . LYS A 1 100 ? 21.139 -6.561 10.847 1.00 63.88 100 LYS A C 1
ATOM 752 O O . LYS A 1 100 ? 21.521 -6.382 9.691 1.00 63.88 100 LYS A O 1
ATOM 757 N N . GLU A 1 101 ? 20.196 -7.455 11.162 1.00 61.53 101 GLU A N 1
ATOM 758 C CA . GLU A 1 101 ? 19.450 -8.207 10.152 1.00 61.53 101 GLU A CA 1
ATOM 759 C C . GLU A 1 101 ? 18.596 -7.303 9.255 1.00 61.53 101 GLU A C 1
ATOM 761 O O . GLU A 1 101 ? 18.616 -7.482 8.040 1.00 61.53 101 GLU A O 1
ATOM 766 N N . VAL A 1 102 ? 17.898 -6.302 9.800 1.00 61.53 102 VAL A N 1
ATOM 767 C CA . VAL A 1 102 ? 17.022 -5.411 9.012 1.00 61.53 102 VAL A CA 1
ATOM 768 C C . VAL A 1 102 ? 17.828 -4.617 7.983 1.00 61.53 102 VAL A C 1
ATOM 770 O O . VAL A 1 102 ? 17.431 -4.524 6.823 1.00 61.53 102 VAL A O 1
ATOM 773 N N . ILE A 1 103 ? 19.004 -4.114 8.374 1.00 68.31 103 ILE A N 1
ATOM 774 C CA . ILE A 1 103 ? 19.910 -3.399 7.459 1.00 68.31 103 ILE A CA 1
ATOM 775 C C . ILE A 1 103 ? 20.408 -4.336 6.349 1.00 68.31 103 ILE A C 1
ATOM 777 O O . ILE A 1 103 ? 20.486 -3.926 5.191 1.00 68.31 103 ILE A O 1
ATOM 781 N N . ARG A 1 104 ? 20.698 -5.607 6.667 1.00 68.56 104 ARG A N 1
ATOM 782 C CA . ARG A 1 104 ? 21.093 -6.607 5.661 1.00 68.56 104 ARG A CA 1
ATOM 783 C C . ARG A 1 104 ? 19.975 -6.900 4.668 1.00 68.56 104 ARG A C 1
ATOM 785 O O . ARG A 1 104 ? 20.238 -6.890 3.470 1.00 68.56 104 ARG A O 1
ATOM 792 N N . TYR A 1 105 ? 18.749 -7.121 5.136 1.00 65.44 105 TYR A N 1
ATOM 793 C CA . TYR A 1 105 ? 17.616 -7.370 4.242 1.00 65.44 105 TYR A CA 1
ATOM 794 C C . TYR A 1 105 ? 17.320 -6.167 3.346 1.00 65.44 105 TYR A C 1
ATOM 796 O O . TYR A 1 105 ? 17.094 -6.346 2.151 1.00 65.44 105 TYR A O 1
ATOM 804 N N . TYR A 1 106 ? 17.408 -4.947 3.882 1.00 62.78 106 TYR A N 1
ATOM 805 C CA . TYR A 1 106 ? 17.227 -3.729 3.092 1.00 62.78 106 TYR A CA 1
ATOM 806 C C . TYR A 1 106 ? 18.313 -3.570 2.020 1.00 62.78 106 TYR A C 1
ATOM 808 O O . TYR A 1 106 ? 18.010 -3.276 0.866 1.00 62.78 106 TYR A O 1
ATOM 816 N N . ALA A 1 107 ? 19.577 -3.830 2.368 1.00 64.75 107 ALA A N 1
ATOM 817 C CA . ALA A 1 107 ? 20.682 -3.792 1.413 1.00 64.75 107 ALA A CA 1
ATOM 818 C C . ALA A 1 107 ? 20.532 -4.848 0.303 1.00 64.75 107 ALA A C 1
ATOM 820 O O . ALA A 1 107 ? 20.805 -4.552 -0.860 1.00 64.75 107 ALA A O 1
ATOM 821 N N . ILE A 1 108 ? 20.058 -6.054 0.636 1.00 72.31 108 ILE A N 1
ATOM 822 C CA . ILE A 1 108 ? 19.781 -7.116 -0.343 1.00 72.31 108 ILE A CA 1
ATOM 823 C C . ILE A 1 108 ? 18.626 -6.706 -1.264 1.00 72.31 108 ILE A C 1
ATOM 825 O O . ILE A 1 108 ? 18.772 -6.785 -2.481 1.00 72.31 108 ILE A O 1
ATOM 829 N N . ALA A 1 109 ? 17.519 -6.201 -0.713 1.00 67.00 109 ALA A N 1
ATOM 830 C CA . ALA A 1 109 ? 16.376 -5.741 -1.500 1.00 67.00 109 ALA A CA 1
ATOM 831 C C . ALA A 1 109 ? 16.758 -4.596 -2.455 1.00 67.00 109 ALA A C 1
ATOM 833 O O . ALA A 1 109 ? 16.466 -4.671 -3.645 1.00 67.00 109 ALA A O 1
ATOM 834 N N . MET A 1 110 ? 17.492 -3.587 -1.972 1.00 62.56 110 MET A N 1
ATOM 835 C CA . MET A 1 110 ? 17.993 -2.488 -2.810 1.00 62.56 110 MET A CA 1
ATOM 836 C C . MET A 1 110 ? 18.966 -2.977 -3.888 1.00 62.56 110 MET A C 1
ATOM 838 O O . MET A 1 110 ? 18.925 -2.493 -5.015 1.00 62.56 110 MET A O 1
ATOM 842 N N . SER A 1 111 ? 19.805 -3.968 -3.578 1.00 67.31 111 SER A N 1
ATOM 843 C CA . SER A 1 111 ? 20.711 -4.569 -4.565 1.00 67.31 111 SER A CA 1
ATOM 844 C C . SER A 1 111 ? 19.946 -5.320 -5.655 1.00 67.31 111 SER A C 1
ATOM 846 O O . SER A 1 111 ? 20.305 -5.212 -6.822 1.00 67.31 111 SER A O 1
ATOM 848 N N . ILE A 1 112 ? 18.869 -6.030 -5.302 1.00 72.38 112 ILE A N 1
ATOM 849 C CA . ILE A 1 112 ? 17.990 -6.711 -6.265 1.00 72.38 112 ILE A CA 1
ATOM 850 C C . ILE A 1 112 ? 17.276 -5.688 -7.156 1.00 72.38 112 ILE A C 1
ATOM 852 O O . ILE A 1 112 ? 17.255 -5.864 -8.369 1.00 72.38 112 ILE A O 1
ATOM 856 N N . VAL A 1 113 ? 16.752 -4.598 -6.587 1.00 65.44 113 VAL A N 1
ATOM 857 C CA . VAL A 1 113 ? 16.110 -3.516 -7.357 1.00 65.44 113 VAL A CA 1
ATOM 858 C C . VAL A 1 113 ? 17.092 -2.886 -8.341 1.00 65.44 113 VAL A C 1
ATOM 860 O O . VAL A 1 113 ? 16.770 -2.742 -9.519 1.00 65.44 113 VAL A O 1
ATOM 863 N N . LEU A 1 114 ? 18.305 -2.562 -7.885 1.00 63.53 114 LEU A N 1
ATOM 864 C CA . LEU A 1 114 ? 19.348 -2.000 -8.743 1.00 63.53 114 LEU A CA 1
ATOM 865 C C . LEU A 1 114 ? 19.757 -2.982 -9.849 1.00 63.53 114 LEU A C 1
ATOM 867 O O . LEU A 1 114 ? 19.884 -2.578 -11.003 1.00 63.53 114 LEU A O 1
ATOM 871 N N . LEU A 1 115 ? 19.884 -4.274 -9.535 1.00 69.00 115 LEU A N 1
ATOM 872 C CA . LEU A 1 115 ? 20.209 -5.307 -10.518 1.00 69.00 115 LEU A CA 1
ATOM 873 C C . LEU A 1 115 ? 19.097 -5.467 -11.567 1.00 69.00 115 LEU A C 1
ATOM 875 O O . LEU A 1 115 ? 19.380 -5.469 -12.761 1.00 69.00 115 LEU A O 1
ATOM 879 N N . LEU A 1 116 ? 17.832 -5.538 -11.140 1.00 60.62 116 LEU A N 1
ATOM 880 C CA . LEU A 1 116 ? 16.678 -5.628 -12.040 1.00 60.62 116 LEU A CA 1
ATOM 881 C C . LEU A 1 116 ? 16.573 -4.382 -12.926 1.00 60.62 116 LEU A C 1
ATOM 883 O O . LEU A 1 116 ? 16.383 -4.500 -14.133 1.00 60.62 116 LEU A O 1
ATOM 887 N N . SER A 1 117 ? 16.786 -3.192 -12.363 1.00 62.16 117 SER A N 1
ATOM 888 C CA . SER A 1 117 ? 16.782 -1.954 -13.146 1.00 62.16 117 SER A CA 1
ATOM 889 C C . SER A 1 117 ? 17.896 -1.898 -14.196 1.00 62.16 117 SER A C 1
ATOM 891 O O . SER A 1 117 ? 17.674 -1.405 -15.300 1.00 62.16 117 SER A O 1
ATOM 893 N N . ALA A 1 118 ? 19.068 -2.465 -13.892 1.00 61.69 118 ALA A N 1
ATOM 894 C CA . ALA A 1 118 ? 20.180 -2.555 -14.831 1.00 61.69 118 ALA A CA 1
ATOM 895 C C . ALA A 1 118 ? 19.935 -3.585 -15.947 1.00 61.69 118 ALA A C 1
ATOM 897 O O . ALA A 1 118 ? 20.419 -3.395 -17.060 1.00 61.69 118 ALA A O 1
ATOM 898 N N . ILE A 1 119 ? 19.188 -4.659 -15.664 1.00 65.44 119 ILE A N 1
ATOM 899 C CA . ILE A 1 119 ? 18.882 -5.726 -16.631 1.00 65.44 119 ILE A CA 1
ATOM 900 C C . ILE A 1 119 ? 17.773 -5.303 -17.599 1.00 65.44 119 ILE A C 1
ATOM 902 O O . ILE A 1 119 ? 17.890 -5.537 -18.798 1.00 65.44 119 ILE A O 1
ATOM 906 N N . PHE A 1 120 ? 16.703 -4.681 -17.100 1.00 59.31 120 PHE A N 1
ATOM 907 C CA . PHE A 1 120 ? 15.523 -4.384 -17.917 1.00 59.31 120 PHE A CA 1
ATOM 908 C C . PHE A 1 120 ? 15.576 -3.027 -18.643 1.00 59.31 120 PHE A C 1
ATOM 910 O O . PHE A 1 120 ? 14.704 -2.745 -19.459 1.00 59.31 120 PHE A O 1
ATOM 917 N N . GLY A 1 121 ? 16.596 -2.197 -18.394 1.00 54.84 121 GLY A N 1
ATOM 918 C CA . GLY A 1 121 ? 17.027 -1.119 -19.299 1.00 54.84 121 GLY A CA 1
ATOM 919 C C . GLY A 1 121 ? 16.040 0.025 -19.577 1.00 54.84 121 GLY A C 1
ATOM 920 O O . GLY A 1 121 ? 16.324 0.859 -20.433 1.00 54.84 121 GLY A O 1
ATOM 921 N N . GLY A 1 122 ? 14.907 0.100 -18.874 1.00 73.25 122 GLY A N 1
ATOM 922 C CA . GLY A 1 122 ? 13.867 1.104 -19.101 1.00 73.25 122 GLY A CA 1
ATOM 923 C C . GLY A 1 122 ? 13.249 1.626 -17.806 1.00 73.25 122 GLY A C 1
ATOM 924 O O . GLY A 1 122 ? 13.173 0.920 -16.799 1.00 73.25 122 GLY A O 1
ATOM 925 N N . ILE A 1 123 ? 12.770 2.873 -17.845 1.00 71.12 123 ILE A N 1
ATOM 926 C CA . ILE A 1 123 ? 12.167 3.562 -16.691 1.00 71.12 123 ILE A CA 1
ATOM 927 C C . ILE A 1 123 ? 10.958 2.783 -16.144 1.00 71.12 123 ILE A C 1
ATOM 929 O O . ILE A 1 123 ? 10.822 2.642 -14.932 1.00 71.12 123 ILE A O 1
ATOM 933 N N . GLY A 1 124 ? 10.137 2.187 -17.017 1.00 71.00 124 GLY A N 1
ATOM 934 C CA . GLY A 1 124 ? 8.990 1.367 -16.603 1.00 71.00 124 GLY A CA 1
ATOM 935 C C . GLY A 1 124 ? 9.381 0.116 -15.805 1.00 71.00 124 GLY A C 1
ATOM 936 O O . GLY A 1 124 ? 8.703 -0.250 -14.845 1.00 71.00 124 GLY A O 1
ATOM 937 N N . ALA A 1 125 ? 10.513 -0.511 -16.129 1.00 76.31 125 ALA A N 1
ATOM 938 C CA . ALA A 1 125 ? 10.991 -1.673 -15.389 1.00 76.31 125 ALA A CA 1
ATOM 939 C C . ALA A 1 125 ? 11.611 -1.293 -14.039 1.00 76.31 125 ALA A C 1
ATOM 941 O O . ALA A 1 125 ? 11.424 -2.012 -13.058 1.00 76.31 125 ALA A O 1
ATOM 942 N N . PHE A 1 126 ? 12.296 -0.145 -13.967 1.00 75.06 126 PHE A N 1
ATOM 943 C CA . PHE A 1 126 ? 12.759 0.419 -12.696 1.00 75.06 126 PHE A CA 1
ATOM 944 C C . PHE A 1 126 ? 11.578 0.671 -11.755 1.00 75.06 126 PHE A C 1
ATOM 946 O O . PHE A 1 126 ? 11.574 0.189 -10.623 1.00 75.06 126 PHE A O 1
ATOM 953 N N . VAL A 1 127 ? 10.549 1.346 -12.265 1.00 75.50 127 VAL A N 1
ATOM 954 C CA . VAL A 1 127 ? 9.307 1.630 -11.547 1.00 75.50 127 VAL A CA 1
ATOM 955 C C . VAL A 1 127 ? 8.657 0.338 -11.033 1.00 75.50 127 VAL A C 1
ATOM 957 O O . VAL A 1 127 ? 8.439 0.181 -9.829 1.00 75.50 127 VAL A O 1
ATOM 960 N N . SER A 1 128 ? 8.471 -0.645 -11.914 1.00 81.00 128 SER A N 1
ATOM 961 C CA . SER A 1 128 ? 7.873 -1.940 -11.566 1.00 81.00 128 SER A CA 1
ATOM 962 C C . SER A 1 128 ? 8.671 -2.681 -10.486 1.00 81.00 128 SER A C 1
ATOM 964 O O . SER A 1 128 ? 8.100 -3.206 -9.529 1.00 81.00 128 SER A O 1
ATOM 966 N N . ALA A 1 129 ? 10.005 -2.674 -10.585 1.00 80.06 129 ALA A N 1
ATOM 967 C CA . ALA A 1 129 ? 10.885 -3.286 -9.593 1.00 80.06 129 ALA A CA 1
ATOM 968 C C . ALA A 1 129 ? 10.815 -2.568 -8.235 1.00 80.06 129 ALA A C 1
ATOM 970 O O . ALA A 1 129 ? 10.787 -3.229 -7.194 1.00 80.06 129 ALA A O 1
ATOM 971 N N . THR A 1 130 ? 10.745 -1.231 -8.223 1.00 79.69 130 THR A N 1
ATOM 972 C CA . THR A 1 130 ? 10.580 -0.457 -6.981 1.00 79.69 130 THR A CA 1
ATOM 973 C C . THR A 1 130 ? 9.221 -0.691 -6.322 1.00 79.69 130 THR A C 1
ATOM 975 O O . THR A 1 130 ? 9.161 -0.859 -5.100 1.00 79.69 130 THR A O 1
ATOM 978 N N . CYS A 1 131 ? 8.144 -0.801 -7.103 1.00 80.25 131 CYS A N 1
ATOM 979 C CA . CYS A 1 131 ? 6.816 -1.167 -6.607 1.00 80.25 131 CYS A CA 1
ATOM 980 C C . CYS A 1 131 ? 6.818 -2.570 -5.992 1.00 80.25 131 CYS A C 1
ATOM 982 O O . CYS A 1 131 ? 6.381 -2.761 -4.859 1.00 80.25 131 CYS A O 1
ATOM 984 N N . LEU A 1 132 ? 7.415 -3.544 -6.680 1.00 81.88 132 LEU A N 1
ATOM 985 C CA . LEU A 1 132 ? 7.496 -4.915 -6.185 1.00 81.88 132 LEU A CA 1
ATOM 986 C C . LEU A 1 132 ? 8.311 -5.008 -4.885 1.00 81.88 132 LEU A C 1
ATOM 988 O O . LEU A 1 132 ? 7.868 -5.617 -3.911 1.00 81.88 132 LEU A O 1
ATOM 992 N N . ALA A 1 133 ? 9.477 -4.361 -4.834 1.00 82.75 133 ALA A N 1
ATOM 993 C CA . ALA A 1 133 ? 10.328 -4.369 -3.647 1.00 82.75 133 ALA A CA 1
ATOM 994 C C . ALA A 1 133 ? 9.702 -3.625 -2.460 1.00 82.75 133 ALA A C 1
ATOM 996 O O . ALA A 1 133 ? 9.781 -4.105 -1.327 1.00 82.75 133 ALA A O 1
ATOM 997 N N . SER A 1 134 ? 9.054 -2.482 -2.702 1.00 81.38 134 SER A N 1
ATOM 998 C CA . SER A 1 134 ? 8.342 -1.742 -1.653 1.00 81.38 134 SER A CA 1
ATOM 999 C C . SER A 1 134 ? 7.114 -2.506 -1.153 1.00 81.38 134 SER A C 1
ATOM 1001 O O . SER A 1 134 ? 6.889 -2.548 0.056 1.00 81.38 134 SER A O 1
ATOM 1003 N N . GLY A 1 135 ? 6.387 -3.195 -2.038 1.00 80.25 135 GLY A N 1
ATOM 1004 C CA . GLY A 1 135 ? 5.278 -4.078 -1.680 1.00 80.25 135 GLY A CA 1
ATOM 1005 C C . GLY A 1 135 ? 5.718 -5.245 -0.798 1.00 80.25 135 GLY A C 1
ATOM 1006 O O . GLY A 1 135 ? 5.154 -5.452 0.278 1.00 80.25 135 GLY A O 1
ATOM 1007 N N . ILE A 1 136 ? 6.789 -5.951 -1.180 1.00 82.62 136 ILE A N 1
ATOM 1008 C CA . ILE A 1 136 ? 7.384 -7.014 -0.350 1.00 82.62 136 ILE A CA 1
ATOM 1009 C C . ILE A 1 136 ? 7.860 -6.439 0.990 1.00 82.62 136 ILE A C 1
ATOM 1011 O O . ILE A 1 136 ? 7.561 -6.995 2.048 1.00 82.62 136 ILE A O 1
ATOM 1015 N N . GLY A 1 137 ? 8.550 -5.296 0.973 1.00 78.25 137 GLY A N 1
ATOM 1016 C CA . GLY A 1 137 ? 8.980 -4.611 2.190 1.00 78.25 137 GLY A CA 1
ATOM 1017 C C . GLY A 1 137 ? 7.807 -4.274 3.116 1.00 78.25 137 GLY A C 1
ATOM 1018 O O . GLY A 1 137 ? 7.890 -4.490 4.327 1.00 78.25 137 GLY A O 1
ATOM 1019 N N . ALA A 1 138 ? 6.686 -3.816 2.558 1.00 78.31 138 ALA A N 1
ATOM 1020 C CA . ALA A 1 138 ? 5.478 -3.539 3.319 1.00 78.31 138 ALA A CA 1
ATOM 1021 C C . ALA A 1 138 ? 4.855 -4.805 3.910 1.00 78.31 138 ALA A C 1
ATOM 1023 O O . ALA A 1 138 ? 4.445 -4.796 5.073 1.00 78.31 138 ALA A O 1
ATOM 1024 N N . LEU A 1 139 ? 4.862 -5.913 3.167 1.00 80.12 139 LEU A N 1
ATOM 1025 C CA . LEU A 1 139 ? 4.360 -7.188 3.668 1.00 80.12 139 LEU A CA 1
ATOM 1026 C C . LEU A 1 139 ? 5.190 -7.719 4.843 1.00 80.12 139 LEU A C 1
ATOM 1028 O O . LEU A 1 139 ? 4.619 -8.118 5.854 1.00 80.12 139 LEU A O 1
ATOM 1032 N N . PHE A 1 140 ? 6.518 -7.665 4.768 1.00 77.50 140 PHE A N 1
ATOM 1033 C CA . PHE A 1 140 ? 7.379 -8.223 5.817 1.00 77.50 140 PHE A CA 1
ATOM 1034 C C . PHE A 1 140 ? 7.581 -7.298 7.026 1.00 77.50 140 PHE A C 1
ATOM 1036 O O . PHE A 1 140 ? 7.701 -7.778 8.154 1.00 77.50 140 PHE A O 1
ATOM 1043 N N . PHE A 1 141 ? 7.617 -5.977 6.827 1.00 76.12 141 PHE A N 1
ATOM 1044 C CA . PHE A 1 141 ? 7.987 -5.022 7.883 1.00 76.12 141 PHE A CA 1
ATOM 1045 C C . PHE A 1 141 ? 6.844 -4.095 8.325 1.00 76.12 141 PHE A C 1
ATOM 1047 O O . PHE A 1 141 ? 6.967 -3.423 9.357 1.00 76.12 141 PHE A O 1
ATOM 1054 N N . GLY A 1 142 ? 5.724 -4.077 7.595 1.00 67.81 142 GLY A N 1
ATOM 1055 C CA . GLY A 1 142 ? 4.673 -3.066 7.723 1.00 67.81 142 GLY A CA 1
ATOM 1056 C C . GLY A 1 142 ? 3.995 -2.994 9.081 1.00 67.81 142 GLY A C 1
ATOM 1057 O O . GLY A 1 142 ? 3.696 -1.904 9.555 1.00 67.81 142 GLY A O 1
ATOM 1058 N N . LEU A 1 143 ? 3.793 -4.109 9.782 1.00 67.94 143 LEU A N 1
ATOM 1059 C CA . LEU A 1 143 ? 3.139 -4.046 11.095 1.00 67.94 143 LEU A CA 1
ATOM 1060 C C . LEU A 1 143 ? 4.077 -3.543 12.203 1.00 67.94 143 LEU A C 1
ATOM 1062 O O . LEU A 1 143 ? 3.633 -2.836 13.111 1.00 67.94 143 LEU A O 1
ATOM 1066 N N . ARG A 1 144 ? 5.375 -3.866 12.113 1.00 74.12 144 ARG A N 1
ATOM 1067 C CA . ARG A 1 144 ? 6.389 -3.457 13.100 1.00 74.12 144 ARG A CA 1
ATOM 1068 C C . ARG A 1 144 ? 6.760 -1.980 12.953 1.00 74.12 144 ARG A C 1
ATOM 1070 O O . ARG A 1 144 ? 6.965 -1.305 13.958 1.00 74.12 144 ARG A O 1
ATOM 1077 N N . TRP A 1 145 ? 6.786 -1.473 11.721 1.00 73.75 145 TRP A N 1
ATOM 1078 C CA . TRP A 1 145 ? 7.208 -0.107 11.391 1.00 73.75 145 TRP A CA 1
ATOM 1079 C C . TRP A 1 145 ? 6.142 0.673 10.626 1.00 73.75 145 TRP A C 1
ATOM 1081 O O . TRP A 1 145 ? 6.454 1.433 9.715 1.00 73.75 145 TRP A O 1
ATOM 1091 N N . TYR A 1 146 ? 4.881 0.521 11.035 1.00 69.56 146 TYR A N 1
ATOM 1092 C CA . TYR A 1 146 ? 3.711 0.993 10.289 1.00 69.56 146 TYR A CA 1
ATOM 1093 C C . TYR A 1 146 ? 3.827 2.409 9.719 1.00 69.56 146 TYR A C 1
ATOM 1095 O O . TYR A 1 146 ? 3.573 2.614 8.538 1.00 69.56 146 TYR A O 1
ATOM 1103 N N . GLY A 1 147 ? 4.263 3.381 10.523 1.00 68.75 147 GLY A N 1
ATOM 1104 C CA . GLY A 1 147 ? 4.406 4.757 10.040 1.00 68.75 147 GLY A CA 1
ATOM 1105 C C . GLY A 1 147 ? 5.510 4.933 8.997 1.00 68.75 147 GLY A C 1
ATOM 1106 O O . GLY A 1 147 ? 5.296 5.611 7.997 1.00 68.75 147 GLY A O 1
ATOM 1107 N N . ALA A 1 148 ? 6.662 4.284 9.190 1.00 69.06 148 ALA A N 1
ATOM 1108 C CA . ALA A 1 148 ? 7.779 4.342 8.248 1.00 69.06 148 ALA A CA 1
ATOM 1109 C C . ALA A 1 148 ? 7.434 3.632 6.937 1.00 69.06 148 ALA A C 1
ATOM 1111 O O . ALA A 1 148 ? 7.653 4.182 5.864 1.00 69.06 148 ALA A O 1
ATOM 1112 N N . THR A 1 149 ? 6.842 2.441 7.019 1.00 74.31 149 THR A N 1
ATOM 1113 C CA . THR A 1 149 ? 6.434 1.670 5.844 1.00 74.31 149 THR A CA 1
ATOM 1114 C C . THR A 1 149 ? 5.401 2.421 5.013 1.00 74.31 149 THR A C 1
ATOM 1116 O O . THR A 1 149 ? 5.562 2.512 3.802 1.00 74.31 149 THR A O 1
ATOM 1119 N N . LEU A 1 150 ? 4.381 3.009 5.649 1.00 71.75 150 LEU A N 1
ATOM 1120 C CA . LEU A 1 150 ? 3.347 3.773 4.947 1.00 71.75 150 LEU A CA 1
ATOM 1121 C C . LEU A 1 150 ? 3.943 4.993 4.228 1.00 71.75 150 LEU A C 1
ATOM 1123 O O . LEU A 1 150 ? 3.583 5.278 3.091 1.00 71.75 150 LEU A O 1
ATOM 1127 N N . ALA A 1 151 ? 4.880 5.688 4.879 1.00 70.38 151 ALA A N 1
ATOM 1128 C CA . ALA A 1 151 ? 5.559 6.841 4.300 1.00 70.38 151 ALA A CA 1
ATOM 1129 C C . ALA A 1 151 ? 6.448 6.454 3.110 1.00 70.38 151 ALA A C 1
ATOM 1131 O O . ALA A 1 151 ? 6.391 7.108 2.075 1.00 70.38 151 ALA A O 1
ATOM 1132 N N . VAL A 1 152 ? 7.226 5.372 3.225 1.00 75.12 152 VAL A N 1
ATOM 1133 C CA . VAL A 1 152 ? 8.063 4.872 2.121 1.00 75.12 152 VAL A CA 1
ATOM 1134 C C . VAL A 1 152 ? 7.198 4.446 0.938 1.00 75.12 152 VAL A C 1
ATOM 1136 O O . VAL A 1 152 ? 7.489 4.827 -0.189 1.00 75.12 152 VAL A O 1
ATOM 1139 N N . VAL A 1 153 ? 6.116 3.709 1.193 1.00 73.50 153 VAL A N 1
ATOM 1140 C CA . VAL A 1 153 ? 5.159 3.300 0.156 1.00 73.50 153 VAL A CA 1
ATOM 1141 C C . VAL A 1 153 ? 4.568 4.518 -0.550 1.00 73.50 153 VAL A C 1
ATOM 1143 O O . VAL A 1 153 ? 4.629 4.598 -1.771 1.00 73.50 153 VAL A O 1
ATOM 1146 N N . TYR A 1 154 ? 4.065 5.494 0.209 1.00 75.06 154 TYR A N 1
ATOM 1147 C CA . TYR A 1 154 ? 3.504 6.721 -0.354 1.00 75.06 154 TYR A CA 1
ATOM 1148 C C . TYR A 1 154 ? 4.530 7.486 -1.197 1.00 75.06 154 TYR A C 1
ATOM 1150 O O . TYR A 1 154 ? 4.233 7.889 -2.320 1.00 75.06 154 TYR A O 1
ATOM 1158 N N . PHE A 1 155 ? 5.752 7.641 -0.683 1.00 73.81 155 PHE A N 1
ATOM 1159 C CA . PHE A 1 155 ? 6.833 8.310 -1.395 1.00 73.81 155 PHE A CA 1
ATOM 1160 C C . PHE A 1 155 ? 7.140 7.631 -2.733 1.00 73.81 155 PHE A C 1
ATOM 1162 O O . PHE A 1 155 ? 7.223 8.313 -3.750 1.00 73.81 155 PHE A O 1
ATOM 1169 N N . VAL A 1 156 ? 7.267 6.298 -2.739 1.00 75.69 156 VAL A N 1
ATOM 1170 C CA . VAL A 1 156 ? 7.550 5.518 -3.953 1.00 75.69 156 VAL A CA 1
ATOM 1171 C C . VAL A 1 156 ? 6.412 5.652 -4.964 1.00 75.69 156 VAL A C 1
ATOM 1173 O O . VAL A 1 156 ? 6.679 5.978 -6.117 1.00 75.69 156 VAL A O 1
ATOM 1176 N N . SER A 1 157 ? 5.155 5.490 -4.539 1.00 72.06 157 SER A N 1
ATOM 1177 C CA . SER A 1 157 ? 4.001 5.589 -5.442 1.00 72.06 157 SER A CA 1
ATOM 1178 C C . SER A 1 157 ? 3.851 6.978 -6.064 1.00 72.06 157 SER A C 1
ATOM 1180 O O . SER A 1 157 ? 3.541 7.095 -7.247 1.00 72.06 157 SER A O 1
ATOM 1182 N N . VAL A 1 158 ? 4.078 8.051 -5.301 1.00 72.38 158 VAL A N 1
ATOM 1183 C CA . VAL A 1 158 ? 3.982 9.405 -5.863 1.00 72.38 158 VAL A CA 1
ATOM 1184 C C . VAL A 1 158 ? 5.186 9.717 -6.747 1.00 72.38 158 VAL A C 1
ATOM 1186 O O . VAL A 1 158 ? 5.003 10.297 -7.812 1.00 72.38 158 VAL A O 1
ATOM 1189 N N . LEU A 1 159 ? 6.399 9.300 -6.368 1.00 73.75 159 LEU A N 1
ATOM 1190 C CA . LEU A 1 159 ? 7.583 9.447 -7.219 1.00 73.75 159 LEU A CA 1
ATOM 1191 C C . LEU A 1 159 ? 7.382 8.768 -8.583 1.00 73.75 159 LEU A C 1
ATOM 1193 O O . LEU A 1 159 ? 7.756 9.324 -9.610 1.00 73.75 159 LEU A O 1
ATOM 1197 N N . GLU A 1 160 ? 6.750 7.599 -8.599 1.00 70.94 160 GLU A N 1
ATOM 1198 C CA . GLU A 1 160 ? 6.394 6.873 -9.816 1.00 70.94 160 GLU A CA 1
ATOM 1199 C C . GLU A 1 160 ? 5.419 7.653 -10.707 1.00 70.94 160 GLU A C 1
ATOM 1201 O O . GLU A 1 160 ? 5.705 7.860 -11.887 1.00 70.94 160 GLU A O 1
ATOM 1206 N N . VAL A 1 161 ? 4.308 8.148 -10.149 1.00 71.25 161 VAL A N 1
ATOM 1207 C CA . VAL A 1 161 ? 3.342 8.979 -10.895 1.00 71.25 161 VAL A CA 1
ATOM 1208 C C . VAL A 1 161 ? 4.030 10.206 -11.484 1.00 71.25 161 VAL A C 1
ATOM 1210 O O . VAL A 1 161 ? 3.792 10.577 -12.632 1.00 71.25 161 VAL A O 1
ATOM 1213 N N . LEU A 1 162 ? 4.916 10.817 -10.704 1.00 72.69 162 LEU A N 1
ATOM 1214 C CA . LEU A 1 162 ? 5.675 11.979 -11.121 1.00 72.69 162 LEU A CA 1
ATOM 1215 C C . LEU A 1 162 ? 6.604 11.658 -12.308 1.00 72.69 162 LEU A C 1
ATOM 1217 O O . LEU A 1 162 ? 6.574 12.362 -13.315 1.00 72.69 162 LEU A O 1
ATOM 1221 N N . ILE A 1 163 ? 7.345 10.551 -12.253 1.00 73.94 163 ILE A N 1
ATOM 1222 C CA . ILE A 1 163 ? 8.193 10.092 -13.365 1.00 73.94 163 ILE A CA 1
ATOM 1223 C C . ILE A 1 163 ? 7.364 9.833 -14.634 1.00 73.94 163 ILE A C 1
ATOM 1225 O O . ILE A 1 163 ? 7.773 10.225 -15.729 1.00 73.94 163 ILE A O 1
ATOM 1229 N N . ILE A 1 164 ? 6.188 9.211 -14.503 1.00 70.88 164 ILE A N 1
ATOM 1230 C CA . ILE A 1 164 ? 5.287 8.943 -15.636 1.00 70.88 164 ILE A CA 1
ATOM 1231 C C . ILE A 1 164 ? 4.790 10.252 -16.264 1.00 70.88 164 ILE A C 1
ATOM 1233 O O . ILE A 1 164 ? 4.785 10.384 -17.487 1.00 70.88 164 ILE A O 1
ATOM 1237 N N . LEU A 1 165 ? 4.411 11.241 -15.449 1.00 71.56 165 LEU A N 1
ATOM 1238 C CA . LEU A 1 165 ? 3.981 12.553 -15.944 1.00 71.56 165 LEU A CA 1
ATOM 1239 C C . LEU A 1 165 ? 5.112 13.295 -16.666 1.00 71.56 165 LEU A C 1
ATOM 1241 O O . LEU A 1 165 ? 4.859 13.943 -17.679 1.00 71.56 165 LEU A O 1
ATOM 1245 N N . GLN A 1 166 ? 6.356 13.159 -16.197 1.00 72.81 166 GLN A N 1
ATOM 1246 C CA . GLN A 1 166 ? 7.519 13.732 -16.879 1.00 72.81 166 GLN A CA 1
ATOM 1247 C C . GLN A 1 166 ? 7.724 13.114 -18.267 1.00 72.81 166 GLN A C 1
ATOM 1249 O O . GLN A 1 166 ? 7.970 13.822 -19.240 1.00 72.81 166 GLN A O 1
ATOM 1254 N N . LEU A 1 167 ? 7.577 11.790 -18.370 1.00 67.56 167 LEU A N 1
ATOM 1255 C CA . LEU A 1 167 ? 7.640 11.060 -19.640 1.00 67.56 167 LEU A CA 1
ATOM 1256 C C . LEU A 1 167 ? 6.529 11.466 -20.618 1.00 67.56 167 LEU A C 1
ATOM 1258 O O . LEU A 1 167 ? 6.727 11.376 -21.826 1.00 67.56 167 LEU A O 1
ATOM 1262 N N . ALA A 1 168 ? 5.389 11.944 -20.114 1.00 72.38 168 ALA A N 1
ATOM 1263 C CA . ALA A 1 168 ? 4.280 12.440 -20.926 1.00 72.38 168 ALA A CA 1
ATOM 1264 C C . ALA A 1 168 ? 4.499 13.864 -21.486 1.00 72.38 168 ALA A C 1
ATOM 1266 O O . ALA A 1 168 ? 3.581 14.427 -22.081 1.00 72.38 168 ALA A O 1
ATOM 1267 N N . GLY A 1 169 ? 5.689 14.456 -21.312 1.00 70.06 169 GLY A N 1
ATOM 1268 C CA . GLY A 1 169 ? 6.028 15.777 -21.857 1.00 70.06 169 GLY A CA 1
ATOM 1269 C C . GLY A 1 169 ? 5.496 16.956 -21.037 1.00 70.06 169 GLY A C 1
ATOM 1270 O O . GLY A 1 169 ? 5.440 18.081 -21.529 1.00 70.06 169 GLY A O 1
ATOM 1271 N N . LEU A 1 170 ? 5.094 16.725 -19.783 1.00 65.88 170 LEU A N 1
ATOM 1272 C CA . LEU A 1 170 ? 4.810 17.804 -18.837 1.00 65.88 170 LEU A CA 1
ATOM 1273 C C . LEU A 1 170 ? 6.143 18.300 -18.255 1.00 65.88 170 LEU A C 1
ATOM 1275 O O . LEU A 1 170 ? 6.616 17.809 -17.232 1.00 65.88 170 LEU A O 1
ATOM 1279 N N . ASP A 1 171 ? 6.753 19.277 -18.927 1.00 55.22 171 ASP A N 1
ATOM 1280 C CA . ASP A 1 171 ? 8.133 19.753 -18.711 1.00 55.22 171 ASP A CA 1
ATOM 1281 C C . ASP A 1 171 ? 8.431 20.435 -17.357 1.00 55.22 171 ASP A C 1
ATOM 1283 O O . ASP A 1 171 ? 9.531 20.941 -17.135 1.00 55.22 171 ASP A O 1
ATOM 1287 N N . SER A 1 172 ? 7.506 20.454 -16.399 1.00 56.09 172 SER A N 1
ATOM 1288 C CA . SER A 1 172 ? 7.682 21.217 -15.159 1.00 56.09 172 SER A CA 1
ATOM 1289 C C . SER A 1 172 ? 7.714 20.347 -13.906 1.00 56.09 172 SER A C 1
ATOM 1291 O O . SER A 1 172 ? 6.836 20.442 -13.045 1.00 56.09 172 SER A O 1
ATOM 1293 N N . PHE A 1 173 ? 8.791 19.578 -13.737 1.00 60.56 173 PHE A N 1
ATOM 1294 C CA . PHE A 1 173 ? 9.216 19.139 -12.405 1.00 60.56 173 PHE A CA 1
ATOM 1295 C C . PHE A 1 173 ? 9.889 20.290 -11.667 1.00 60.56 173 PHE A C 1
ATOM 1297 O O . PHE A 1 173 ? 11.111 20.402 -11.595 1.00 60.56 173 PHE A O 1
ATOM 1304 N N . SER A 1 174 ? 9.078 21.193 -11.122 1.00 69.00 174 SER A N 1
ATOM 1305 C CA . SER A 1 174 ? 9.598 22.242 -10.249 1.00 69.00 174 SER A CA 1
ATOM 1306 C C . SER A 1 174 ? 10.093 21.622 -8.938 1.00 69.00 174 SER A C 1
ATOM 1308 O O . SER A 1 174 ? 9.481 20.688 -8.416 1.00 69.00 174 SER A O 1
ATOM 1310 N N . ALA A 1 175 ? 11.162 22.171 -8.352 1.00 71.25 175 ALA A N 1
ATOM 1311 C CA . ALA A 1 175 ? 11.625 21.801 -7.007 1.00 71.25 175 ALA A CA 1
ATOM 1312 C C . ALA A 1 175 ? 10.496 21.864 -5.953 1.00 71.25 175 ALA A C 1
ATOM 1314 O O . ALA A 1 175 ? 10.524 21.153 -4.951 1.00 71.25 175 ALA A O 1
ATOM 1315 N N . LEU A 1 176 ? 9.463 22.668 -6.223 1.00 73.81 176 LEU A N 1
ATOM 1316 C CA . LEU A 1 176 ? 8.235 22.767 -5.445 1.00 73.81 176 LEU A CA 1
ATOM 1317 C C . LEU A 1 176 ? 7.427 21.456 -5.424 1.00 73.81 176 LEU A C 1
ATOM 1319 O O . LEU A 1 176 ? 6.934 21.087 -4.364 1.00 73.81 176 LEU A O 1
ATOM 1323 N N . SER A 1 177 ? 7.346 20.705 -6.528 1.00 72.50 177 SER A N 1
ATOM 1324 C CA . SER A 1 177 ? 6.662 19.396 -6.566 1.00 72.50 177 SER A CA 1
ATOM 1325 C C . SER A 1 177 ? 7.346 18.348 -5.676 1.00 72.50 177 SER A C 1
ATOM 1327 O O . SER A 1 177 ? 6.688 17.674 -4.883 1.00 72.50 177 SER A O 1
ATOM 1329 N N . LEU A 1 178 ? 8.680 18.284 -5.723 1.00 71.38 178 LEU A N 1
ATOM 1330 C CA . LEU A 1 178 ? 9.497 17.443 -4.843 1.00 71.38 178 LEU A CA 1
ATOM 1331 C C . LEU A 1 178 ? 9.399 17.892 -3.379 1.00 71.38 178 LEU A C 1
ATOM 1333 O O . LEU A 1 178 ? 9.306 17.052 -2.485 1.00 71.38 178 LEU A O 1
ATOM 1337 N N . GLY A 1 179 ? 9.364 19.205 -3.129 1.00 69.94 179 GLY A N 1
ATOM 1338 C CA . GLY A 1 179 ? 9.133 19.767 -1.799 1.00 69.94 179 GLY A CA 1
ATOM 1339 C C . GLY A 1 179 ? 7.772 19.365 -1.225 1.00 69.94 179 GLY A C 1
ATOM 1340 O O . GLY A 1 179 ? 7.703 18.879 -0.097 1.00 69.94 179 GLY A O 1
ATOM 1341 N N . ILE A 1 180 ? 6.698 19.481 -2.013 1.00 74.00 180 ILE A N 1
ATOM 1342 C CA . ILE A 1 180 ? 5.348 19.043 -1.624 1.00 74.00 180 ILE A CA 1
ATOM 1343 C C . ILE A 1 180 ? 5.326 17.535 -1.360 1.00 74.00 180 ILE A C 1
ATOM 1345 O O . ILE A 1 180 ? 4.741 17.099 -0.367 1.00 74.00 180 ILE A O 1
ATOM 1349 N N . LEU A 1 181 ? 5.989 16.728 -2.191 1.00 76.38 181 LEU A N 1
ATOM 1350 C CA . LEU A 1 181 ? 6.100 15.287 -1.965 1.00 76.38 181 LEU A CA 1
ATOM 1351 C C . LEU A 1 181 ? 6.810 14.971 -0.640 1.00 76.38 181 LEU A C 1
ATOM 1353 O O . LEU A 1 181 ? 6.320 14.164 0.151 1.00 76.38 181 LEU A O 1
ATOM 1357 N N . ALA A 1 182 ? 7.942 15.616 -0.362 1.00 69.69 182 ALA A N 1
ATOM 1358 C CA . ALA A 1 182 ? 8.679 15.406 0.880 1.00 69.69 182 ALA A CA 1
ATOM 1359 C C . ALA A 1 182 ? 7.845 15.806 2.108 1.00 69.69 182 ALA A C 1
ATOM 1361 O O . ALA A 1 182 ? 7.769 15.047 3.078 1.00 69.69 182 ALA A O 1
ATOM 1362 N N . VAL A 1 183 ? 7.163 16.955 2.044 1.00 76.06 183 VAL A N 1
ATOM 1363 C CA . VAL A 1 183 ? 6.282 17.434 3.118 1.00 76.06 183 VAL A CA 1
ATOM 1364 C C . VAL A 1 183 ? 5.112 16.478 3.324 1.00 76.06 183 VAL A C 1
ATOM 1366 O O . VAL A 1 183 ? 4.906 16.020 4.441 1.00 76.06 183 VAL A O 1
ATOM 1369 N N . THR A 1 184 ? 4.388 16.106 2.266 1.00 73.00 184 THR A N 1
ATOM 1370 C CA . THR A 1 184 ? 3.250 15.175 2.371 1.00 73.00 184 THR A CA 1
ATOM 1371 C C . THR A 1 184 ? 3.679 13.800 2.879 1.00 73.00 184 THR A C 1
ATOM 1373 O O . THR A 1 184 ? 2.996 13.225 3.722 1.00 73.00 184 THR A O 1
ATOM 1376 N N . THR A 1 185 ? 4.845 13.302 2.469 1.00 72.19 185 THR A N 1
ATOM 1377 C CA . THR A 1 185 ? 5.417 12.052 2.993 1.00 72.19 185 THR A CA 1
ATOM 1378 C C . THR A 1 185 ? 5.716 12.153 4.489 1.00 72.19 185 THR A C 1
ATOM 1380 O O . THR A 1 185 ? 5.364 11.252 5.253 1.00 72.19 185 THR A O 1
ATOM 1383 N N . ALA A 1 186 ? 6.326 13.255 4.936 1.00 69.62 186 ALA A N 1
ATOM 1384 C CA . ALA A 1 186 ? 6.569 13.500 6.355 1.00 69.62 186 ALA A CA 1
ATOM 1385 C C . ALA A 1 186 ? 5.246 13.606 7.132 1.00 69.62 186 ALA A C 1
ATOM 1387 O O . ALA A 1 186 ? 5.091 13.000 8.192 1.00 69.62 186 ALA A O 1
ATOM 1388 N N . THR A 1 187 ? 4.255 14.299 6.576 1.00 72.38 187 THR A N 1
ATOM 1389 C CA . THR A 1 187 ? 2.901 14.390 7.126 1.00 72.38 187 THR A CA 1
ATOM 1390 C C . THR A 1 187 ? 2.276 13.004 7.283 1.00 72.38 187 THR A C 1
ATOM 1392 O O . THR A 1 187 ? 1.808 12.682 8.371 1.00 72.38 187 THR A O 1
ATOM 1395 N N . VAL A 1 188 ? 2.338 12.145 6.262 1.00 74.19 188 VAL A N 1
ATOM 1396 C CA . VAL A 1 188 ? 1.865 10.750 6.322 1.00 74.19 188 VAL A CA 1
ATOM 1397 C C . VAL A 1 188 ? 2.623 9.958 7.388 1.00 74.19 188 VAL A C 1
ATOM 1399 O O . VAL A 1 188 ? 2.001 9.241 8.172 1.00 74.19 188 VAL A O 1
ATOM 1402 N N . TYR A 1 189 ? 3.943 10.117 7.485 1.00 75.75 189 TYR A N 1
ATOM 1403 C CA . TYR A 1 189 ? 4.756 9.462 8.510 1.00 75.75 189 TYR A CA 1
ATOM 1404 C C . TYR A 1 189 ? 4.276 9.811 9.927 1.00 75.75 189 TYR A C 1
ATOM 1406 O O . TYR A 1 189 ? 3.944 8.911 10.709 1.00 75.75 189 TYR A O 1
ATOM 1414 N N . PHE A 1 190 ? 4.169 11.106 10.237 1.00 73.69 190 PHE A N 1
ATOM 1415 C CA . PHE A 1 190 ? 3.774 11.587 11.563 1.00 73.69 190 PHE A CA 1
ATOM 1416 C C . PHE A 1 190 ? 2.288 11.343 11.865 1.00 73.69 190 PHE A C 1
ATOM 1418 O O . PHE A 1 190 ? 1.944 10.971 12.990 1.00 73.69 190 PHE A O 1
ATOM 1425 N N . LEU A 1 191 ? 1.408 11.481 10.869 1.00 77.12 191 LEU A N 1
ATOM 1426 C CA . LEU A 1 191 ? -0.038 11.326 11.039 1.00 77.12 191 LEU A CA 1
ATOM 1427 C C . LEU A 1 191 ? -0.541 9.896 10.841 1.00 77.12 191 LEU A C 1
ATOM 1429 O O . LEU A 1 191 ? -1.686 9.623 11.179 1.00 77.12 191 LEU A O 1
ATOM 1433 N N . SER A 1 192 ? 0.271 8.948 10.376 1.00 75.06 192 SER A N 1
ATOM 1434 C CA . SER A 1 192 ? -0.152 7.548 10.188 1.00 75.06 192 SER A CA 1
ATOM 1435 C C . SER A 1 192 ? -0.750 6.927 11.459 1.00 75.06 192 SER A C 1
ATOM 1437 O O . SER A 1 192 ? -1.765 6.226 11.415 1.00 75.06 192 SER A O 1
ATOM 1439 N N . LYS A 1 193 ? -0.148 7.211 12.622 1.00 75.12 193 LYS A N 1
ATOM 1440 C CA . LYS A 1 193 ? -0.638 6.748 13.925 1.00 75.12 193 LYS A CA 1
ATOM 1441 C C . LYS A 1 193 ? -1.973 7.407 14.297 1.00 75.12 193 LYS A C 1
ATOM 1443 O O . LYS A 1 193 ? -2.925 6.643 14.466 1.00 75.12 193 LYS A O 1
ATOM 1448 N N . PRO A 1 194 ? -2.091 8.743 14.430 1.00 78.44 194 PRO A N 1
ATOM 1449 C CA . PRO A 1 194 ? -3.359 9.387 14.787 1.00 78.44 194 PRO A CA 1
ATOM 1450 C C . PRO A 1 194 ? -4.434 9.227 13.703 1.00 78.44 194 PRO A C 1
ATOM 1452 O O . PRO A 1 194 ? -5.590 8.990 14.029 1.00 78.44 194 PRO A O 1
ATOM 1455 N N . GLY A 1 195 ? -4.069 9.239 12.423 1.00 74.94 195 GLY A N 1
ATOM 1456 C CA . GLY A 1 195 ? -4.986 9.006 11.306 1.00 74.94 195 GLY A CA 1
ATOM 1457 C C . GLY A 1 195 ? -5.658 7.636 11.385 1.00 74.94 195 GLY A C 1
ATOM 1458 O O . GLY A 1 195 ? -6.874 7.541 11.246 1.00 74.94 195 GLY A O 1
ATOM 1459 N N . SER A 1 196 ? -4.906 6.581 11.731 1.00 72.81 196 SER A N 1
ATOM 1460 C CA . SER A 1 196 ? -5.504 5.256 11.964 1.00 72.81 196 SER A CA 1
ATOM 1461 C C . SER A 1 196 ? -6.516 5.247 13.120 1.00 72.81 196 SER A C 1
ATOM 1463 O O . SER A 1 196 ? -7.479 4.485 13.073 1.00 72.81 196 SER A O 1
ATOM 1465 N N . TYR A 1 197 ? -6.334 6.105 14.134 1.00 75.88 197 TYR A N 1
ATOM 1466 C CA . TYR A 1 197 ? -7.306 6.266 15.219 1.00 75.88 197 TYR A CA 1
ATOM 1467 C C . TYR A 1 197 ? -8.567 6.982 14.751 1.00 75.88 197 TYR A C 1
ATOM 1469 O O . TYR A 1 197 ? -9.657 6.516 15.065 1.00 75.88 197 TYR A O 1
ATOM 1477 N N . PHE A 1 198 ? -8.427 8.066 13.987 1.00 78.50 198 PHE A N 1
ATOM 1478 C CA . PHE A 1 198 ? -9.568 8.802 13.444 1.00 78.50 198 PHE A CA 1
ATOM 1479 C C . PHE A 1 198 ? -10.421 7.937 12.516 1.00 78.50 198 PHE A C 1
ATOM 1481 O O . PHE A 1 198 ? -11.640 7.917 12.657 1.00 78.50 198 PHE A O 1
ATOM 1488 N N . ILE A 1 199 ? -9.792 7.170 11.620 1.00 76.50 199 ILE A N 1
ATOM 1489 C CA . ILE A 1 199 ? -10.508 6.268 10.706 1.00 76.50 199 ILE A CA 1
ATOM 1490 C C . ILE A 1 199 ? -11.247 5.180 11.491 1.00 76.50 199 ILE A C 1
ATOM 1492 O O . ILE A 1 199 ? -12.428 4.944 11.251 1.00 76.50 199 ILE A O 1
ATOM 1496 N N . ALA A 1 200 ? -10.578 4.542 12.457 1.00 77.94 200 ALA A N 1
ATOM 1497 C CA . ALA A 1 200 ? -11.211 3.525 13.292 1.00 77.94 200 ALA A CA 1
ATOM 1498 C C . ALA A 1 200 ? -12.409 4.096 14.068 1.00 77.94 200 ALA A C 1
ATOM 1500 O O . ALA A 1 200 ? -13.455 3.454 14.131 1.00 77.94 200 ALA A O 1
ATOM 1501 N N . TRP A 1 201 ? -12.267 5.308 14.615 1.00 82.94 201 TRP A N 1
ATOM 1502 C CA . TRP A 1 201 ? -13.353 6.012 15.295 1.00 82.94 201 TRP A CA 1
ATOM 1503 C C . TRP A 1 201 ? -14.521 6.311 14.364 1.00 82.94 201 TRP A C 1
ATOM 1505 O O . TRP A 1 201 ? -15.655 6.058 14.747 1.00 82.94 201 TRP A O 1
ATOM 1515 N N . GLY A 1 202 ? -14.256 6.801 13.150 1.00 79.88 202 GLY A N 1
ATOM 1516 C CA . GLY A 1 202 ? -15.296 7.102 12.165 1.00 79.88 202 GLY A CA 1
ATOM 1517 C C . GLY A 1 202 ? -16.085 5.867 11.730 1.00 79.88 202 GLY A C 1
ATOM 1518 O O . GLY A 1 202 ? -17.306 5.924 11.617 1.00 79.88 202 GLY A O 1
ATOM 1519 N N . ILE A 1 203 ? -15.410 4.729 11.541 1.00 80.38 203 ILE A N 1
ATOM 1520 C CA . ILE A 1 203 ? -16.078 3.461 11.210 1.00 80.38 203 ILE A CA 1
ATOM 1521 C C . ILE A 1 203 ? -16.920 2.976 12.398 1.00 80.38 203 ILE A C 1
ATOM 1523 O O . ILE A 1 203 ? -18.083 2.620 12.219 1.00 80.38 203 ILE A O 1
ATOM 1527 N N . ALA A 1 204 ? -16.352 2.978 13.608 1.00 83.44 204 ALA A N 1
ATOM 1528 C CA . ALA A 1 204 ? -17.046 2.527 14.812 1.00 83.44 204 ALA A CA 1
ATOM 1529 C C . ALA A 1 204 ? -18.289 3.379 15.106 1.00 83.44 204 ALA A C 1
ATOM 1531 O O . ALA A 1 204 ? -19.379 2.834 15.288 1.00 83.44 204 ALA A O 1
ATOM 1532 N N . SER A 1 205 ? -18.144 4.705 15.080 1.00 81.81 205 SER A N 1
ATOM 1533 C CA . SER A 1 205 ? -19.252 5.627 15.318 1.00 81.81 205 SER A CA 1
ATOM 1534 C C . SER A 1 205 ? -20.298 5.544 14.208 1.00 81.81 205 SER A C 1
ATOM 1536 O O . SER A 1 205 ? -21.486 5.493 14.510 1.00 81.81 205 SER A O 1
ATOM 1538 N N . GLY A 1 206 ? -19.883 5.439 12.941 1.00 83.81 206 GLY A N 1
ATOM 1539 C CA . GLY A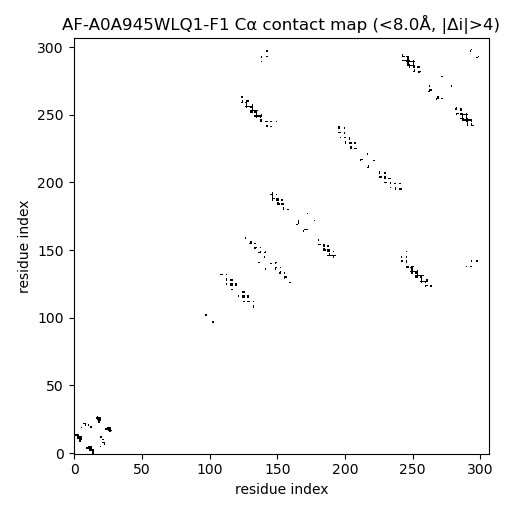 1 206 ? -20.789 5.295 11.802 1.00 83.81 206 GLY A CA 1
ATOM 1540 C C . GLY A 1 206 ? -21.664 4.043 11.889 1.00 83.81 206 GLY A C 1
ATOM 1541 O O . GLY A 1 206 ? -22.881 4.134 11.734 1.00 83.81 206 GLY A O 1
ATOM 1542 N N . ILE A 1 207 ? -21.071 2.886 12.211 1.00 85.56 207 ILE A N 1
ATOM 1543 C CA . ILE A 1 207 ? -21.814 1.628 12.403 1.00 85.56 207 ILE A CA 1
ATOM 1544 C C . ILE A 1 207 ? -22.806 1.759 13.561 1.00 85.56 207 ILE A C 1
ATOM 1546 O O . ILE A 1 207 ? -23.959 1.349 13.447 1.00 85.56 207 ILE A O 1
ATOM 1550 N N . GLN A 1 208 ? -22.380 2.347 14.677 1.00 84.88 208 GLN A N 1
ATOM 1551 C CA . GLN A 1 208 ? -23.230 2.479 15.857 1.00 84.88 208 GLN A CA 1
ATOM 1552 C C . GLN A 1 208 ? -24.384 3.459 15.648 1.00 84.88 208 GLN A C 1
ATOM 1554 O O . GLN A 1 208 ? -25.499 3.172 16.077 1.00 84.88 208 GLN A O 1
ATOM 1559 N N . VAL A 1 209 ? -24.147 4.572 14.949 1.00 83.12 209 VAL A N 1
ATOM 1560 C CA . VAL A 1 209 ? -25.201 5.510 14.543 1.00 83.12 209 VAL A CA 1
ATOM 1561 C C . VAL A 1 209 ? -26.187 4.826 13.599 1.00 83.12 209 VAL A C 1
ATOM 1563 O O . VAL A 1 209 ? -27.393 4.960 13.792 1.00 83.12 209 VAL A O 1
ATOM 1566 N N . ALA A 1 210 ? -25.705 4.044 12.628 1.00 86.38 210 ALA A N 1
ATOM 1567 C CA . ALA A 1 210 ? -26.578 3.295 11.728 1.00 86.38 210 ALA A CA 1
ATOM 1568 C C . ALA A 1 210 ? -27.472 2.305 12.497 1.00 86.38 210 ALA A C 1
ATOM 1570 O O . ALA A 1 210 ? -28.686 2.302 12.303 1.00 86.38 210 ALA A O 1
ATOM 1571 N N . ILE A 1 211 ? -26.902 1.533 13.430 1.00 87.69 211 ILE A N 1
ATOM 1572 C CA . ILE A 1 211 ? -27.662 0.597 14.275 1.00 87.69 211 ILE A CA 1
ATOM 1573 C C . ILE A 1 211 ? -28.677 1.345 15.153 1.00 87.69 211 ILE A C 1
ATOM 1575 O O . ILE A 1 211 ? -29.847 0.965 15.208 1.00 87.69 211 ILE A O 1
ATOM 1579 N N . ALA A 1 212 ? -28.261 2.433 15.803 1.00 87.00 212 ALA A N 1
ATOM 1580 C CA . ALA A 1 212 ? -29.128 3.265 16.635 1.00 87.00 212 ALA A CA 1
ATOM 1581 C C . ALA A 1 212 ? -30.347 3.793 15.865 1.00 87.00 212 ALA A C 1
ATOM 1583 O O . ALA A 1 212 ? -31.474 3.677 16.349 1.00 87.00 212 ALA A O 1
ATOM 1584 N N . LEU A 1 213 ? -30.120 4.306 14.651 1.00 87.06 213 LEU A N 1
ATOM 1585 C CA . LEU A 1 213 ? -31.179 4.780 13.762 1.00 87.06 213 LEU A CA 1
ATOM 1586 C C . LEU A 1 213 ? -32.130 3.646 13.363 1.00 87.06 213 LEU A C 1
ATOM 1588 O O . LEU A 1 213 ? -33.342 3.840 13.400 1.00 87.06 213 LEU A O 1
ATOM 1592 N N . THR A 1 214 ? -31.612 2.453 13.049 1.00 90.94 214 THR A N 1
ATOM 1593 C CA . THR A 1 214 ? -32.465 1.299 12.699 1.00 90.94 214 THR A CA 1
ATOM 1594 C C . THR A 1 214 ? -33.313 0.785 13.863 1.00 90.94 214 THR A C 1
ATOM 1596 O O . THR A 1 214 ? -34.391 0.245 13.634 1.00 90.94 214 THR A O 1
ATOM 1599 N N . LEU A 1 215 ? -32.857 0.967 15.105 1.00 90.38 215 LEU A N 1
ATOM 1600 C CA . LEU A 1 215 ? -33.565 0.528 16.313 1.00 90.38 215 LEU A CA 1
ATOM 1601 C C . LEU A 1 215 ? -34.456 1.621 16.928 1.00 90.38 215 LEU A C 1
ATOM 1603 O O . LEU A 1 215 ? -35.091 1.377 17.952 1.00 90.38 215 LEU A O 1
ATOM 1607 N N . GLY A 1 216 ? -34.496 2.823 16.343 1.00 92.69 216 GLY A N 1
ATOM 1608 C CA . GLY A 1 216 ? -35.276 3.952 16.865 1.00 92.69 216 GLY A CA 1
ATOM 1609 C C . GLY A 1 216 ? -34.782 4.484 18.217 1.00 92.69 216 GLY A C 1
ATOM 1610 O O . GLY A 1 216 ? -35.523 5.164 18.927 1.00 92.69 216 GLY A O 1
ATOM 1611 N N . LEU A 1 217 ? -33.540 4.177 18.598 1.00 87.56 217 LEU A N 1
ATOM 1612 C CA . LEU A 1 217 ? -32.958 4.627 19.859 1.00 87.56 217 LEU A CA 1
ATOM 1613 C C . LEU A 1 217 ? -32.476 6.075 19.707 1.00 87.56 217 LEU A C 1
ATOM 1615 O O . LEU A 1 217 ? -31.717 6.395 18.794 1.00 87.56 217 LEU A O 1
ATOM 1619 N N . SER A 1 218 ? -32.874 6.957 20.626 1.00 88.62 218 SER A N 1
ATOM 1620 C CA . SER A 1 218 ? -32.379 8.337 20.690 1.00 88.62 218 SER A CA 1
ATOM 1621 C C . SER A 1 218 ? -32.200 8.798 22.138 1.00 88.62 218 SER A C 1
ATOM 1623 O O . SER A 1 218 ? -32.796 8.242 23.060 1.00 88.62 218 SER A O 1
ATOM 1625 N N . GLY A 1 219 ? -31.339 9.796 22.349 1.00 89.31 219 GLY A N 1
ATOM 1626 C CA . GLY A 1 219 ? -31.115 10.416 23.655 1.00 89.31 219 GLY A CA 1
ATOM 1627 C C . GLY A 1 219 ? -29.659 10.380 24.147 1.00 89.31 219 GLY A C 1
ATOM 1628 O O . GLY A 1 219 ? -28.810 9.686 23.584 1.00 89.31 219 GLY A O 1
ATOM 1629 N N . PRO A 1 220 ? -29.348 11.132 25.217 1.00 85.00 220 PRO A N 1
ATOM 1630 C CA . PRO A 1 220 ? -27.977 11.353 25.689 1.00 85.00 220 PRO A CA 1
ATOM 1631 C C . PRO A 1 220 ? -27.301 10.089 26.243 1.00 85.00 220 PRO A C 1
ATOM 1633 O O . PRO A 1 220 ? -26.090 9.926 26.105 1.00 85.00 220 PRO A O 1
ATOM 1636 N N . VAL A 1 221 ? -28.075 9.156 26.810 1.00 81.56 221 VAL A N 1
ATOM 1637 C CA . VAL A 1 221 ? -27.565 7.867 27.318 1.00 81.56 221 VAL A CA 1
ATOM 1638 C C . VAL A 1 221 ? -27.007 7.006 26.182 1.00 81.56 221 VAL A C 1
ATOM 1640 O O . VAL A 1 221 ? -25.966 6.370 26.340 1.00 81.56 221 VAL A O 1
ATOM 1643 N N . LEU A 1 222 ? -27.645 7.041 25.007 1.00 81.69 222 LEU A N 1
ATOM 1644 C CA . LEU A 1 222 ? -27.169 6.333 23.822 1.00 81.69 222 LEU A CA 1
ATOM 1645 C C . LEU A 1 222 ? -25.823 6.887 23.354 1.00 81.69 222 LEU A C 1
ATOM 1647 O O . LEU A 1 222 ? -24.926 6.111 23.046 1.00 81.69 222 LEU A O 1
ATOM 1651 N N . GLY A 1 223 ? -25.650 8.212 23.378 1.00 82.69 223 GLY A N 1
ATOM 1652 C CA . GLY A 1 223 ? -24.370 8.850 23.061 1.00 82.69 223 GLY A CA 1
ATOM 1653 C C . GLY A 1 223 ? -23.230 8.345 23.949 1.00 82.69 223 GLY A C 1
ATOM 1654 O O . GLY A 1 223 ? -22.138 8.078 23.456 1.00 82.69 223 GLY A O 1
ATOM 1655 N N . LEU A 1 224 ? -23.498 8.126 25.238 1.00 82.31 224 LEU A N 1
ATOM 1656 C CA . LEU A 1 224 ? -22.515 7.623 26.200 1.00 82.31 224 LEU A CA 1
ATOM 1657 C C . LEU A 1 224 ? -22.173 6.141 25.953 1.00 82.31 224 LEU A C 1
ATOM 1659 O O . LEU A 1 224 ? -20.999 5.765 25.970 1.00 82.31 224 LEU A O 1
ATOM 1663 N N . ILE A 1 225 ? -23.176 5.316 25.628 1.00 81.25 225 ILE A N 1
ATOM 1664 C CA . ILE A 1 225 ? -22.982 3.911 25.229 1.00 81.25 225 ILE A CA 1
ATOM 1665 C C . ILE A 1 225 ? -22.167 3.822 23.933 1.00 81.25 225 ILE A C 1
ATOM 1667 O O . ILE A 1 225 ? -21.218 3.038 23.866 1.00 81.25 225 ILE A O 1
ATOM 1671 N N . VAL A 1 226 ? -22.486 4.643 22.930 1.00 84.38 226 VAL A N 1
ATOM 1672 C CA . VAL A 1 226 ? -21.745 4.749 21.660 1.00 84.38 226 VAL A CA 1
ATOM 1673 C C . VAL A 1 226 ? -20.285 5.107 21.935 1.00 84.38 226 VAL A C 1
ATOM 1675 O O . VAL A 1 226 ? -19.378 4.446 21.442 1.00 84.38 226 VAL A O 1
ATOM 1678 N N . LEU A 1 227 ? -20.025 6.082 22.805 1.00 83.62 227 LEU A N 1
ATOM 1679 C CA . LEU A 1 227 ? -18.665 6.530 23.115 1.00 83.62 227 LEU A CA 1
ATOM 1680 C C . LEU A 1 227 ? -17.827 5.431 23.798 1.00 83.62 227 LEU A C 1
ATOM 1682 O O . LEU A 1 227 ? -16.693 5.160 23.385 1.00 83.62 227 LEU A O 1
ATOM 1686 N N . ILE A 1 228 ? -18.394 4.745 24.797 1.00 83.62 228 ILE A N 1
ATOM 1687 C CA . ILE A 1 228 ? -17.718 3.650 25.516 1.00 83.62 228 ILE A CA 1
ATOM 1688 C C . ILE A 1 228 ? -17.463 2.463 24.579 1.00 83.62 228 ILE A C 1
ATOM 1690 O O . ILE A 1 228 ? -16.338 1.963 24.484 1.00 83.62 228 ILE A O 1
ATOM 1694 N N . THR A 1 229 ? -18.492 2.023 23.855 1.00 83.75 229 THR A N 1
ATOM 1695 C CA . THR A 1 229 ? -18.391 0.858 22.965 1.00 83.75 229 THR A CA 1
ATOM 1696 C C . THR A 1 229 ? -17.501 1.142 21.755 1.00 83.75 229 THR A C 1
ATOM 1698 O O . THR A 1 229 ? -16.710 0.276 21.383 1.00 83.75 229 THR A O 1
ATOM 1701 N N . SER A 1 230 ? -17.539 2.357 21.191 1.00 83.19 230 SER A N 1
ATOM 1702 C CA . SER A 1 230 ? -16.617 2.796 20.134 1.00 83.19 230 SER A CA 1
ATOM 1703 C C . SER A 1 230 ? -15.173 2.766 20.612 1.00 83.19 230 SER A C 1
ATOM 1705 O O . SER A 1 230 ? -14.307 2.281 19.892 1.00 83.19 230 SER A O 1
ATOM 1707 N N . THR A 1 231 ? -14.893 3.200 21.843 1.00 83.56 231 THR A N 1
ATOM 1708 C CA . THR A 1 231 ? -13.525 3.173 22.387 1.00 83.56 231 THR A CA 1
ATOM 1709 C C . THR A 1 231 ? -12.985 1.742 22.478 1.00 83.56 231 THR A C 1
ATOM 1711 O O . THR A 1 231 ? -11.861 1.477 22.042 1.00 83.56 231 THR A O 1
ATOM 1714 N N . GLY A 1 232 ? -13.799 0.799 22.967 1.00 81.06 232 GLY A N 1
ATOM 1715 C CA . GLY A 1 232 ? -13.443 -0.624 23.001 1.00 81.06 232 GLY A CA 1
ATOM 1716 C C . GLY A 1 232 ? -13.261 -1.226 21.603 1.00 81.06 232 GLY A C 1
ATOM 1717 O O . GLY A 1 232 ? -12.266 -1.911 21.345 1.00 81.06 232 GLY A O 1
ATOM 1718 N N . LEU A 1 233 ? -14.173 -0.912 20.676 1.00 82.44 233 LEU A N 1
ATOM 1719 C CA . LEU A 1 233 ? -14.126 -1.391 19.294 1.00 82.44 233 LEU A CA 1
ATOM 1720 C C . LEU A 1 233 ? -12.915 -0.834 18.538 1.00 82.44 233 LEU A C 1
ATOM 1722 O O . LEU A 1 233 ? -12.269 -1.569 17.801 1.00 82.44 233 LEU A O 1
ATOM 1726 N N . VAL A 1 234 ? -12.561 0.434 18.751 1.00 84.38 234 VAL A N 1
ATOM 1727 C CA . VAL A 1 234 ? -11.370 1.070 18.175 1.00 84.38 234 VAL A CA 1
ATOM 1728 C C . VAL A 1 234 ? -10.106 0.449 18.749 1.00 84.38 234 VAL A C 1
ATOM 1730 O O . VAL A 1 234 ? -9.176 0.152 17.998 1.00 84.38 234 VAL A O 1
ATOM 1733 N N . TRP A 1 235 ? -10.057 0.211 20.061 1.00 83.06 235 TRP A N 1
ATOM 1734 C CA . TRP A 1 235 ? -8.898 -0.408 20.699 1.00 83.06 235 TRP A CA 1
ATOM 1735 C C . TRP A 1 235 ? -8.635 -1.820 20.156 1.00 83.06 235 TRP A C 1
ATOM 1737 O O . TRP A 1 235 ? -7.498 -2.143 19.799 1.00 83.06 235 TRP A O 1
ATOM 1747 N N . TYR A 1 236 ? -9.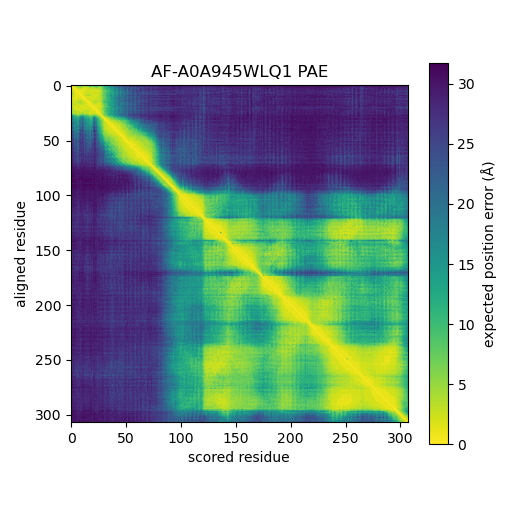690 -2.625 20.011 1.00 80.88 236 TYR A N 1
ATOM 1748 C CA . TYR A 1 236 ? -9.609 -3.969 19.441 1.00 80.88 236 TYR A CA 1
ATOM 1749 C C . TYR A 1 236 ? -9.355 -3.939 17.923 1.00 80.88 236 TYR A C 1
ATOM 1751 O O . TYR A 1 236 ? -8.403 -4.538 17.413 1.00 80.88 236 TYR A O 1
ATOM 1759 N N . GLY A 1 237 ? -10.159 -3.164 17.200 1.00 79.94 237 GLY A N 1
ATOM 1760 C CA . GLY A 1 237 ? -10.150 -3.047 15.746 1.00 79.94 237 GLY A CA 1
ATOM 1761 C C . GLY A 1 237 ? -8.866 -2.443 15.191 1.00 79.94 237 GLY A C 1
ATOM 1762 O O . GLY A 1 237 ? -8.467 -2.786 14.083 1.00 79.94 237 GLY A O 1
ATOM 1763 N N . ARG A 1 238 ? -8.137 -1.623 15.956 1.00 80.44 238 ARG A N 1
ATOM 1764 C CA . ARG A 1 238 ? -6.885 -0.999 15.496 1.00 80.44 238 ARG A CA 1
ATOM 1765 C C . ARG A 1 238 ? -5.847 -2.013 15.022 1.00 80.44 238 ARG A C 1
ATOM 1767 O O . ARG A 1 238 ? -5.148 -1.744 14.045 1.00 80.44 238 ARG A O 1
ATOM 1774 N N . LYS A 1 239 ? -5.709 -3.155 15.704 1.00 81.25 239 LYS A N 1
ATOM 1775 C CA . LYS A 1 239 ? -4.756 -4.200 15.283 1.00 81.25 239 LYS A CA 1
ATOM 1776 C C . LYS A 1 239 ? -5.153 -4.783 13.927 1.00 81.25 239 LYS A C 1
ATOM 1778 O O . LYS A 1 239 ? -4.313 -4.894 13.040 1.00 81.25 239 LYS A O 1
ATOM 1783 N N . HIS A 1 240 ? -6.442 -5.053 13.760 1.00 84.12 240 HIS A N 1
ATOM 1784 C CA . HIS A 1 240 ? -7.024 -5.580 12.532 1.00 84.12 240 HIS A CA 1
ATOM 1785 C C . HIS A 1 240 ? -6.942 -4.583 11.374 1.00 84.12 240 HIS A C 1
ATOM 1787 O O . HIS A 1 240 ? -6.492 -4.943 10.293 1.00 84.12 240 HIS A O 1
ATOM 1793 N N . ILE A 1 241 ? -7.283 -3.316 11.610 1.00 81.06 241 ILE A N 1
ATOM 1794 C CA . ILE A 1 241 ? -7.234 -2.246 10.606 1.00 81.06 241 ILE A CA 1
ATOM 1795 C C . ILE A 1 241 ? -5.803 -2.039 10.107 1.00 81.06 241 ILE A C 1
ATOM 1797 O O . ILE A 1 241 ? -5.588 -1.947 8.904 1.00 81.06 241 ILE A O 1
ATOM 1801 N N . LYS A 1 242 ? -4.802 -2.035 10.997 1.00 82.44 242 LYS A N 1
ATOM 1802 C CA . LYS A 1 242 ? -3.394 -1.933 10.580 1.00 82.44 242 LYS A CA 1
ATOM 1803 C C . LYS A 1 242 ? -2.965 -3.099 9.692 1.00 82.44 242 LYS A C 1
ATOM 1805 O O . LYS A 1 242 ? -2.270 -2.870 8.707 1.00 82.44 242 LYS A O 1
ATOM 1810 N N . ALA A 1 243 ? -3.375 -4.319 10.039 1.00 84.44 243 ALA A N 1
ATOM 1811 C CA . ALA A 1 243 ? -3.094 -5.508 9.240 1.00 84.44 243 ALA A CA 1
ATOM 1812 C C . ALA A 1 243 ? -3.783 -5.448 7.873 1.00 84.44 243 ALA A C 1
ATOM 1814 O O . ALA A 1 243 ? -3.152 -5.750 6.866 1.00 84.44 243 ALA A O 1
ATOM 1815 N N . ILE A 1 244 ? -5.041 -5.003 7.831 1.00 86.31 244 ILE A N 1
ATOM 1816 C CA . ILE A 1 244 ? -5.795 -4.843 6.585 1.00 86.31 244 ILE A CA 1
ATOM 1817 C C . ILE A 1 244 ? -5.130 -3.795 5.697 1.00 86.31 244 ILE A C 1
ATOM 1819 O O . ILE A 1 244 ? -4.826 -4.112 4.558 1.00 86.31 244 ILE A O 1
ATOM 1823 N N . ILE A 1 245 ? -4.834 -2.598 6.218 1.00 83.25 245 ILE A N 1
ATOM 1824 C CA . ILE A 1 245 ? -4.211 -1.519 5.438 1.00 83.25 245 ILE A CA 1
ATOM 1825 C C . ILE A 1 245 ? -2.839 -1.960 4.915 1.00 83.25 245 ILE A C 1
ATOM 1827 O O . ILE A 1 245 ? -2.569 -1.850 3.725 1.00 83.25 245 ILE A O 1
ATOM 1831 N N . MET A 1 246 ? -1.965 -2.503 5.768 1.00 82.50 246 MET A N 1
ATOM 1832 C CA . MET A 1 246 ? -0.633 -2.929 5.312 1.00 82.50 246 MET A CA 1
ATOM 1833 C C . MET A 1 246 ? -0.688 -4.107 4.350 1.00 82.50 246 MET A C 1
ATOM 1835 O O . MET A 1 246 ? 0.075 -4.149 3.388 1.00 82.50 246 MET A O 1
ATOM 1839 N N . GLY A 1 247 ? -1.594 -5.050 4.591 1.00 84.31 247 GLY A N 1
ATOM 1840 C CA . GLY A 1 247 ? -1.798 -6.192 3.716 1.00 84.31 247 GLY A CA 1
ATOM 1841 C C . GLY A 1 247 ? -2.339 -5.777 2.356 1.00 84.31 247 GLY A C 1
ATOM 1842 O O . GLY A 1 247 ? -1.810 -6.215 1.339 1.00 84.31 247 GLY A O 1
ATOM 1843 N N . SER A 1 248 ? -3.329 -4.881 2.324 1.00 84.81 248 SER A N 1
ATOM 1844 C CA . SER A 1 248 ? -3.917 -4.392 1.080 1.00 84.81 248 SER A CA 1
ATOM 1845 C C . SER A 1 248 ? -2.928 -3.562 0.273 1.00 84.81 248 SER A C 1
ATOM 1847 O O . SER A 1 248 ? -2.793 -3.783 -0.926 1.00 84.81 248 SER A O 1
ATOM 1849 N N . TYR A 1 249 ? -2.192 -2.652 0.919 1.00 83.19 249 TYR A N 1
ATOM 1850 C CA . TYR A 1 249 ? -1.169 -1.851 0.243 1.00 83.19 249 TYR A CA 1
ATOM 1851 C C . TYR A 1 249 ? -0.000 -2.710 -0.241 1.00 83.19 249 TYR A C 1
ATOM 1853 O O . TYR A 1 249 ? 0.409 -2.586 -1.391 1.00 83.19 249 TYR A O 1
ATOM 1861 N N . GLY A 1 250 ? 0.520 -3.600 0.609 1.00 82.62 250 GLY A N 1
ATOM 1862 C CA . GLY A 1 250 ? 1.607 -4.502 0.235 1.00 82.62 250 GLY A CA 1
ATOM 1863 C C . GLY A 1 250 ? 1.215 -5.421 -0.921 1.00 82.62 250 GLY A C 1
ATOM 1864 O O . GLY A 1 250 ? 1.952 -5.519 -1.897 1.00 82.62 250 GLY A O 1
ATOM 1865 N N . GLY A 1 251 ? 0.025 -6.027 -0.856 1.00 84.56 251 GLY A N 1
ATOM 1866 C CA . GLY A 1 251 ? -0.524 -6.849 -1.934 1.00 84.56 251 GLY A CA 1
ATOM 1867 C C . GLY A 1 251 ? -0.713 -6.067 -3.235 1.00 84.56 251 GLY A C 1
ATOM 1868 O O . GLY A 1 251 ? -0.233 -6.499 -4.281 1.00 84.56 251 GLY A O 1
ATOM 1869 N N . GLY A 1 252 ? -1.333 -4.887 -3.166 1.00 84.19 252 GLY A N 1
ATOM 1870 C CA . GLY A 1 252 ? -1.542 -4.022 -4.329 1.00 84.19 252 GLY A CA 1
ATOM 1871 C C . GLY A 1 252 ? -0.234 -3.593 -5.001 1.00 84.19 252 GLY A C 1
ATOM 1872 O O . GLY A 1 252 ? -0.123 -3.663 -6.219 1.00 84.19 252 GLY A O 1
ATOM 1873 N N . LEU A 1 253 ? 0.793 -3.228 -4.229 1.00 84.19 253 LEU A N 1
ATOM 1874 C CA . LEU A 1 253 ? 2.110 -2.872 -4.773 1.00 84.19 253 LEU A CA 1
ATOM 1875 C C . LEU A 1 253 ? 2.829 -4.053 -5.429 1.00 84.19 253 LEU A C 1
ATOM 1877 O O . LEU A 1 253 ? 3.443 -3.893 -6.484 1.00 84.19 253 LEU A O 1
ATOM 1881 N N . VAL A 1 254 ? 2.741 -5.245 -4.829 1.00 86.88 254 VAL A N 1
ATOM 1882 C CA . VAL A 1 254 ? 3.278 -6.465 -5.447 1.00 86.88 254 VAL A CA 1
ATOM 1883 C C . VAL A 1 254 ? 2.569 -6.738 -6.772 1.00 86.88 254 VAL A C 1
ATOM 1885 O O . VAL A 1 254 ? 3.240 -7.053 -7.753 1.00 86.88 254 VAL A O 1
ATOM 1888 N N . PHE A 1 255 ? 1.245 -6.562 -6.827 1.00 90.50 255 PHE A N 1
ATOM 1889 C CA . PHE A 1 255 ? 0.494 -6.674 -8.073 1.00 90.50 255 PHE A CA 1
ATOM 1890 C C . PHE A 1 255 ? 0.941 -5.639 -9.105 1.00 90.50 255 PHE A C 1
ATOM 1892 O O . PHE A 1 255 ? 1.250 -6.031 -10.221 1.00 90.50 255 PHE A O 1
ATOM 1899 N N . VAL A 1 256 ? 1.026 -4.352 -8.753 1.00 85.38 256 VAL A N 1
ATOM 1900 C CA . VAL A 1 256 ? 1.460 -3.292 -9.684 1.00 85.38 256 VAL A CA 1
ATOM 1901 C C . VAL A 1 256 ? 2.860 -3.580 -10.220 1.00 85.38 256 VAL A C 1
ATOM 1903 O O . VAL A 1 256 ? 3.077 -3.512 -11.427 1.00 85.38 256 VAL A O 1
ATOM 1906 N N . GLY A 1 257 ? 3.792 -3.988 -9.358 1.00 82.50 257 GLY A N 1
ATOM 1907 C CA . GLY A 1 257 ? 5.138 -4.362 -9.783 1.00 82.50 257 GLY A CA 1
ATOM 1908 C C . GLY A 1 257 ? 5.163 -5.589 -10.702 1.00 82.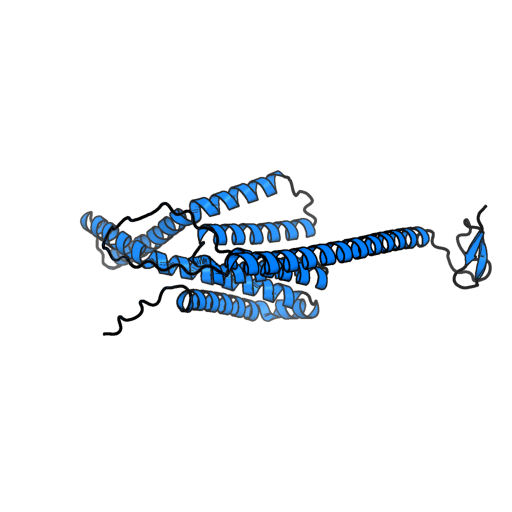50 257 GLY A C 1
ATOM 1909 O O . GLY A 1 257 ? 5.848 -5.583 -11.724 1.00 82.50 257 GLY A O 1
ATOM 1910 N N . ALA A 1 258 ? 4.387 -6.630 -10.389 1.00 85.31 258 ALA A N 1
ATOM 1911 C CA . ALA A 1 258 ? 4.284 -7.824 -11.228 1.00 85.31 258 ALA A CA 1
ATOM 1912 C C . ALA A 1 258 ? 3.592 -7.531 -12.571 1.00 85.31 258 ALA A C 1
ATOM 1914 O O . ALA A 1 258 ? 4.049 -7.983 -13.621 1.00 85.31 258 ALA A O 1
ATOM 1915 N N . ALA A 1 259 ? 2.521 -6.738 -12.542 1.00 85.56 259 ALA A N 1
ATOM 1916 C CA . ALA A 1 259 ? 1.787 -6.299 -13.717 1.00 85.56 259 ALA A CA 1
ATOM 1917 C C . ALA A 1 259 ? 2.666 -5.420 -14.607 1.00 85.56 259 ALA A C 1
ATOM 1919 O O . ALA A 1 259 ? 2.682 -5.625 -15.811 1.00 85.56 259 ALA A O 1
ATOM 1920 N N . GLY A 1 260 ? 3.453 -4.505 -14.045 1.00 83.25 260 GLY A N 1
ATOM 1921 C CA . GLY A 1 260 ? 4.368 -3.671 -14.820 1.00 83.25 260 GLY A CA 1
ATOM 1922 C C . GLY A 1 260 ? 5.458 -4.477 -15.536 1.00 83.25 260 GLY A C 1
ATOM 1923 O O . GLY A 1 260 ? 5.746 -4.215 -16.702 1.00 83.25 260 GLY A O 1
ATOM 1924 N N . ILE A 1 261 ? 5.987 -5.533 -14.904 1.00 84.06 261 ILE A N 1
ATOM 1925 C CA . ILE A 1 261 ? 6.899 -6.484 -15.568 1.00 84.06 261 ILE A CA 1
ATOM 1926 C C . ILE A 1 261 ? 6.173 -7.236 -16.691 1.00 84.06 261 ILE A C 1
ATOM 1928 O O . ILE A 1 261 ? 6.706 -7.375 -17.790 1.00 84.06 261 ILE A O 1
ATOM 1932 N N . PHE A 1 262 ? 4.952 -7.709 -16.435 1.00 86.44 262 PHE A N 1
ATOM 1933 C CA . PHE A 1 262 ? 4.153 -8.422 -17.431 1.00 86.44 262 PHE A CA 1
ATOM 1934 C C . PHE A 1 262 ? 3.806 -7.535 -18.638 1.00 86.44 262 PHE A C 1
ATOM 1936 O O . PHE A 1 262 ? 3.929 -7.964 -19.783 1.00 86.44 262 PHE A O 1
ATOM 1943 N N . LEU A 1 263 ? 3.435 -6.280 -18.395 1.00 85.19 263 LEU A N 1
ATOM 1944 C CA . LEU A 1 263 ? 3.057 -5.294 -19.407 1.00 85.19 263 LEU A CA 1
ATOM 1945 C C . LEU A 1 263 ? 4.258 -4.676 -20.136 1.00 85.19 263 LEU A C 1
ATOM 1947 O O . LEU A 1 263 ? 4.061 -3.877 -21.044 1.00 85.19 263 LEU A O 1
ATOM 1951 N N . ALA A 1 264 ? 5.493 -5.050 -19.793 1.00 82.69 264 ALA A N 1
ATOM 1952 C CA . ALA A 1 264 ? 6.682 -4.566 -20.493 1.00 82.69 264 ALA A CA 1
ATOM 1953 C C . ALA A 1 264 ? 6.761 -5.041 -21.960 1.00 82.69 264 ALA A C 1
ATOM 1955 O O . ALA A 1 264 ? 7.536 -4.492 -22.739 1.00 82.69 264 ALA A O 1
ATOM 1956 N N . SER A 1 265 ? 5.978 -6.055 -22.346 1.00 86.38 265 SER A N 1
ATOM 1957 C CA . SER A 1 265 ? 5.875 -6.534 -23.728 1.00 86.38 265 SER A CA 1
ATOM 1958 C C . SER A 1 265 ? 4.651 -5.945 -24.437 1.00 86.38 265 SER A C 1
ATOM 1960 O O . SER A 1 265 ? 3.543 -5.998 -23.904 1.00 86.38 265 SER A O 1
ATOM 1962 N N . GLU A 1 266 ? 4.821 -5.451 -25.668 1.00 86.69 266 GLU A N 1
ATOM 1963 C CA . GLU A 1 266 ? 3.730 -4.869 -26.471 1.00 86.69 266 GLU A CA 1
ATOM 1964 C C . GLU A 1 266 ? 2.559 -5.838 -26.691 1.00 86.69 266 GLU A C 1
ATOM 1966 O O . GLU A 1 266 ? 1.396 -5.440 -26.597 1.00 86.69 266 GLU A O 1
ATOM 1971 N N . SER A 1 267 ? 2.837 -7.127 -26.914 1.00 90.75 267 SER A N 1
ATOM 1972 C CA . SER A 1 267 ? 1.791 -8.147 -27.067 1.00 90.75 267 SER A CA 1
ATOM 1973 C C . SER A 1 267 ? 0.940 -8.295 -25.801 1.00 90.75 267 SER A C 1
ATOM 1975 O O . SER A 1 267 ? -0.275 -8.489 -25.885 1.00 90.75 267 SER A O 1
ATOM 1977 N N . ASN A 1 268 ? 1.552 -8.135 -24.626 1.00 89.38 268 ASN A N 1
ATOM 1978 C CA . ASN A 1 268 ? 0.863 -8.213 -23.341 1.00 89.38 268 ASN A CA 1
ATOM 1979 C C . ASN A 1 268 ? 0.024 -6.960 -23.059 1.00 89.38 268 ASN A C 1
ATOM 1981 O O . ASN A 1 268 ? -1.012 -7.072 -22.407 1.00 89.38 268 ASN A O 1
ATOM 1985 N N . ILE A 1 269 ? 0.410 -5.791 -23.582 1.00 87.88 269 ILE A N 1
ATOM 1986 C CA . ILE A 1 269 ? -0.400 -4.563 -23.501 1.00 87.88 269 ILE A CA 1
ATOM 1987 C C . ILE A 1 269 ? -1.700 -4.731 -24.296 1.00 87.88 269 ILE A C 1
ATOM 1989 O O . ILE A 1 269 ? -2.784 -4.424 -23.791 1.00 87.88 269 ILE A O 1
ATOM 1993 N N . VAL A 1 270 ? -1.609 -5.263 -25.519 1.00 91.44 270 VAL A N 1
ATOM 1994 C CA . VAL A 1 270 ? -2.789 -5.539 -26.356 1.00 91.44 270 VAL A CA 1
ATOM 1995 C C . VAL A 1 270 ? -3.687 -6.587 -25.698 1.00 91.44 270 VAL A C 1
ATOM 1997 O O . VAL A 1 270 ? -4.905 -6.431 -25.681 1.00 91.44 270 VAL A O 1
ATOM 2000 N N . TRP A 1 271 ? -3.106 -7.625 -25.093 1.00 94.06 271 TRP A N 1
ATOM 2001 C CA . TRP A 1 271 ? -3.883 -8.602 -24.331 1.00 94.06 271 T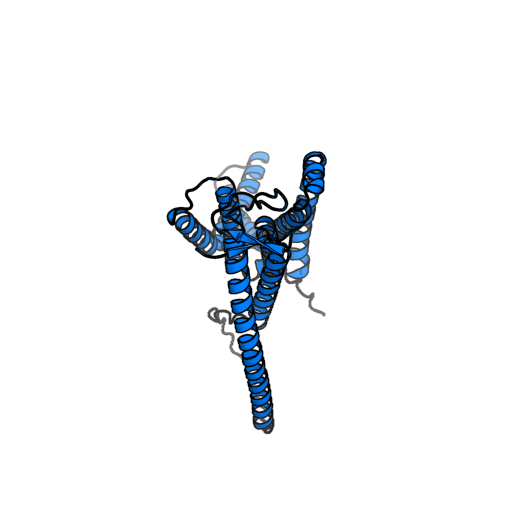RP A CA 1
ATOM 2002 C C . TRP A 1 271 ? -4.587 -7.967 -23.121 1.00 94.06 271 TRP A C 1
ATOM 2004 O O . TRP A 1 271 ? -5.775 -8.211 -22.897 1.00 94.06 271 TRP A O 1
ATOM 2014 N N . ALA A 1 272 ? -3.880 -7.126 -22.363 1.00 89.56 272 ALA A N 1
ATOM 2015 C CA . ALA A 1 272 ? -4.382 -6.496 -21.147 1.00 89.56 272 ALA A CA 1
ATOM 2016 C C . ALA A 1 272 ? -5.571 -5.562 -21.395 1.00 89.56 272 ALA A C 1
ATOM 2018 O O . ALA A 1 272 ? -6.509 -5.551 -20.595 1.00 89.56 272 ALA A O 1
ATOM 2019 N N . SER A 1 273 ? -5.573 -4.827 -22.512 1.00 89.31 273 SER A N 1
ATOM 2020 C CA . SER A 1 273 ? -6.691 -3.946 -22.870 1.00 89.31 273 SER A CA 1
ATOM 2021 C C . SER A 1 273 ? -7.996 -4.722 -23.097 1.00 89.31 273 SER A C 1
ATOM 2023 O O . SER A 1 273 ? -9.064 -4.248 -22.712 1.00 89.31 273 SER A O 1
ATOM 2025 N N . GLY A 1 274 ? -7.912 -5.951 -23.621 1.00 93.19 274 GLY A N 1
ATOM 2026 C CA . GLY A 1 274 ? -9.055 -6.859 -23.769 1.00 93.19 274 GLY A CA 1
ATOM 2027 C C . GLY A 1 274 ? -9.467 -7.596 -22.487 1.00 93.19 274 GLY A C 1
ATOM 2028 O O . GLY A 1 274 ? -10.561 -8.152 -22.431 1.00 93.19 274 GLY A O 1
ATOM 2029 N N . HIS A 1 275 ? -8.622 -7.602 -21.450 1.00 94.62 275 HIS A N 1
ATOM 2030 C CA . HIS A 1 275 ? -8.791 -8.432 -20.247 1.00 94.62 275 HIS A CA 1
ATOM 2031 C C . HIS A 1 275 ? -8.715 -7.626 -18.941 1.00 94.62 275 HIS A C 1
ATOM 2033 O O . HIS A 1 275 ? -8.273 -8.129 -17.905 1.00 94.62 275 HIS A O 1
ATOM 2039 N N . ILE A 1 276 ? -9.195 -6.379 -18.946 1.00 88.56 276 ILE A N 1
ATOM 2040 C CA . ILE A 1 276 ? -9.122 -5.491 -17.773 1.00 88.56 276 ILE A CA 1
ATOM 2041 C C . ILE A 1 276 ? -9.805 -6.079 -16.523 1.00 88.56 276 ILE A C 1
ATOM 2043 O O . ILE A 1 276 ? -9.349 -5.876 -15.395 1.00 88.56 276 ILE A O 1
ATOM 2047 N N . GLY A 1 277 ? -10.862 -6.878 -16.713 1.00 87.50 277 GLY A N 1
ATOM 2048 C CA . GLY A 1 277 ? -11.536 -7.593 -15.627 1.00 87.50 277 GLY A CA 1
ATOM 2049 C C . GLY A 1 277 ? -10.646 -8.651 -14.969 1.00 87.50 277 GLY A C 1
ATOM 2050 O O . GLY A 1 277 ? -10.652 -8.782 -13.747 1.00 87.50 277 GLY A O 1
ATOM 2051 N N . VAL A 1 278 ? -9.813 -9.345 -15.752 1.00 91.00 278 VAL A N 1
ATOM 2052 C CA . VAL A 1 278 ? -8.862 -10.350 -15.250 1.00 91.00 278 VAL A CA 1
ATOM 2053 C C . VAL A 1 278 ? -7.759 -9.682 -14.427 1.00 91.00 278 VAL A C 1
ATOM 2055 O O . VAL A 1 278 ? -7.456 -10.134 -13.326 1.00 91.00 278 VAL A O 1
ATOM 2058 N N . LEU A 1 279 ? -7.210 -8.562 -14.906 1.00 85.25 279 LEU A N 1
ATOM 2059 C CA . LEU A 1 279 ? -6.231 -7.763 -14.156 1.00 85.25 279 LEU A CA 1
ATOM 2060 C C . LEU A 1 279 ? -6.811 -7.236 -12.839 1.00 85.25 279 LEU A C 1
ATOM 2062 O O . LEU A 1 279 ? -6.153 -7.298 -11.804 1.00 85.25 279 LEU A O 1
ATOM 2066 N N . THR A 1 280 ? -8.063 -6.778 -12.858 1.00 82.50 280 THR A N 1
ATOM 2067 C CA . THR A 1 280 ? -8.759 -6.307 -11.651 1.00 82.50 280 THR A CA 1
ATOM 2068 C C . THR A 1 280 ? -8.974 -7.444 -10.649 1.00 82.50 280 THR A C 1
ATOM 2070 O O . THR A 1 280 ? -8.754 -7.262 -9.451 1.00 82.50 280 THR A O 1
ATOM 2073 N N . PHE A 1 281 ? -9.346 -8.635 -11.130 1.00 93.31 281 PHE A N 1
ATOM 2074 C CA . PHE A 1 281 ? -9.468 -9.830 -10.296 1.00 93.31 281 PHE A CA 1
ATOM 2075 C C . PHE A 1 281 ? -8.130 -10.222 -9.661 1.00 93.31 281 PHE A C 1
ATOM 2077 O O . PHE A 1 281 ? -8.076 -10.467 -8.456 1.00 93.31 281 PHE A O 1
ATOM 2084 N N . PHE A 1 282 ? -7.038 -10.225 -10.433 1.00 91.50 282 PHE A N 1
ATOM 2085 C CA . PHE A 1 282 ? -5.709 -10.491 -9.886 1.00 91.50 282 PHE A CA 1
ATOM 2086 C C . PHE A 1 282 ? -5.305 -9.448 -8.846 1.00 91.50 282 PHE A C 1
ATOM 2088 O O . PHE A 1 282 ? -4.855 -9.834 -7.771 1.00 91.50 282 PHE A O 1
ATOM 2095 N N . ASN A 1 283 ? -5.530 -8.157 -9.098 1.00 90.00 283 ASN A N 1
ATOM 2096 C CA . ASN A 1 283 ? -5.267 -7.115 -8.105 1.00 90.00 283 ASN A CA 1
ATOM 2097 C C . ASN A 1 283 ? -5.987 -7.408 -6.779 1.00 90.00 283 ASN A C 1
ATOM 2099 O O . ASN A 1 283 ? -5.368 -7.422 -5.714 1.00 90.00 283 ASN A O 1
ATOM 2103 N N . LEU A 1 284 ? -7.281 -7.735 -6.846 1.00 90.25 284 LEU A N 1
ATOM 2104 C CA . LEU A 1 284 ? -8.058 -8.107 -5.666 1.00 90.25 284 LEU A CA 1
ATOM 2105 C C . LEU A 1 284 ? -7.490 -9.358 -4.978 1.00 90.25 284 LEU A C 1
ATOM 2107 O O . LEU A 1 284 ? -7.369 -9.375 -3.754 1.00 90.25 284 LEU A O 1
ATOM 2111 N N . ALA A 1 285 ? -7.097 -10.382 -5.739 1.00 94.12 285 ALA A N 1
ATOM 2112 C CA . ALA A 1 285 ? -6.495 -11.596 -5.193 1.00 94.12 285 ALA A CA 1
ATOM 2113 C C . ALA A 1 285 ? -5.175 -11.306 -4.457 1.00 94.12 285 ALA A C 1
ATOM 2115 O O . ALA A 1 285 ? -4.968 -11.809 -3.352 1.00 94.12 285 ALA A O 1
ATOM 2116 N N . PHE A 1 286 ? -4.314 -10.449 -5.012 1.00 91.94 286 PHE A N 1
ATOM 2117 C CA . PHE A 1 286 ? -3.073 -10.015 -4.364 1.00 91.94 286 PHE A CA 1
ATOM 2118 C C . PHE A 1 286 ? -3.336 -9.190 -3.100 1.00 91.94 286 PHE A C 1
ATOM 2120 O O . PHE A 1 286 ? -2.670 -9.404 -2.086 1.00 91.94 286 PHE A O 1
ATOM 2127 N N . ILE A 1 287 ? -4.328 -8.296 -3.121 1.00 91.75 287 ILE A N 1
ATOM 2128 C CA . ILE A 1 287 ? -4.778 -7.544 -1.940 1.00 91.75 287 ILE A CA 1
ATOM 2129 C C . ILE A 1 287 ? -5.230 -8.509 -0.836 1.00 91.75 287 ILE A C 1
ATOM 2131 O O . ILE A 1 287 ? -4.765 -8.408 0.300 1.00 91.75 287 ILE A O 1
ATOM 2135 N N . VAL A 1 288 ? -6.092 -9.477 -1.161 1.00 91.88 288 VAL A N 1
ATOM 2136 C CA . VAL A 1 288 ? -6.594 -10.471 -0.199 1.00 91.88 288 VAL A CA 1
ATOM 2137 C C . VAL A 1 288 ? -5.457 -11.345 0.334 1.00 91.88 288 VAL A C 1
ATOM 2139 O O . VAL A 1 288 ? -5.376 -11.563 1.544 1.00 91.88 288 VAL A O 1
ATOM 2142 N N . ALA A 1 289 ? -4.545 -11.797 -0.529 1.00 91.94 289 ALA A N 1
ATOM 2143 C CA . ALA A 1 289 ? -3.374 -12.574 -0.130 1.00 91.94 289 ALA A CA 1
ATOM 2144 C C . ALA A 1 289 ? -2.449 -11.775 0.800 1.00 91.94 289 ALA A C 1
ATOM 2146 O O . ALA A 1 289 ? -1.989 -12.302 1.813 1.00 91.94 289 ALA A O 1
ATOM 2147 N N . GLY A 1 290 ? -2.225 -10.492 0.507 1.00 88.94 290 GLY A N 1
ATOM 2148 C CA . GLY A 1 290 ? -1.447 -9.596 1.357 1.00 88.94 290 GLY A CA 1
ATOM 2149 C C . GLY A 1 290 ? -2.079 -9.406 2.736 1.00 88.94 290 GLY A C 1
ATOM 2150 O O . GLY A 1 290 ? -1.378 -9.459 3.748 1.00 88.94 290 GLY A O 1
ATOM 2151 N N . ILE A 1 291 ? -3.407 -9.261 2.807 1.00 90.69 291 ILE A N 1
ATOM 2152 C CA . ILE A 1 291 ? -4.143 -9.226 4.081 1.00 90.69 291 ILE A CA 1
ATOM 2153 C C . ILE A 1 291 ? -3.971 -10.556 4.824 1.00 90.69 291 ILE A C 1
ATOM 2155 O O . ILE A 1 291 ? -3.543 -10.554 5.978 1.00 90.69 291 ILE A O 1
ATOM 2159 N N . ALA A 1 292 ? -4.235 -11.693 4.178 1.00 90.12 292 ALA A N 1
ATOM 2160 C CA . ALA A 1 292 ? -4.098 -13.013 4.794 1.00 90.12 292 ALA A CA 1
ATOM 2161 C C . ALA A 1 292 ? -2.679 -13.256 5.342 1.00 90.12 292 ALA A C 1
ATOM 2163 O O . ALA A 1 292 ? -2.522 -13.754 6.461 1.00 90.12 292 ALA A O 1
ATOM 2164 N N . PHE A 1 293 ? -1.654 -12.827 4.602 1.00 88.12 293 PHE A N 1
ATOM 2165 C CA . PHE A 1 293 ? -0.255 -12.908 5.013 1.00 88.12 293 PHE A CA 1
ATOM 2166 C C . PHE A 1 293 ? 0.015 -12.133 6.312 1.00 88.12 293 PHE A C 1
ATOM 2168 O O . PHE A 1 293 ? 0.601 -12.682 7.248 1.00 88.12 293 PHE A O 1
ATOM 2175 N N . GLN A 1 294 ? -0.474 -10.890 6.424 1.00 86.62 294 GLN A N 1
ATOM 2176 C CA . GLN A 1 294 ? -0.332 -10.089 7.650 1.00 86.62 294 GLN A CA 1
ATOM 2177 C C . GLN A 1 294 ? -0.973 -10.770 8.866 1.00 86.62 294 GLN A C 1
ATOM 2179 O O . GLN A 1 294 ? -0.407 -10.767 9.963 1.00 86.62 294 GLN A O 1
ATOM 2184 N N . TYR A 1 295 ? -2.147 -11.374 8.671 1.00 85.62 295 TYR A N 1
ATOM 2185 C CA . TYR A 1 295 ? -2.864 -12.080 9.733 1.00 85.62 295 TYR A CA 1
ATOM 2186 C C . TYR A 1 295 ? -2.152 -13.362 10.177 1.00 85.62 295 TYR A C 1
ATOM 2188 O O . TYR A 1 295 ? -2.112 -13.640 11.374 1.00 85.62 295 TYR A O 1
ATOM 2196 N N . GLN A 1 296 ? -1.591 -14.138 9.246 1.00 83.62 296 GLN A N 1
ATOM 2197 C CA . GLN A 1 296 ? -0.950 -15.416 9.571 1.00 83.62 296 GLN A CA 1
ATOM 2198 C C . GLN A 1 296 ? 0.418 -15.266 10.235 1.00 83.62 296 GLN A C 1
ATOM 2200 O O . GLN A 1 296 ? 0.722 -16.030 11.154 1.00 83.62 296 GLN A O 1
ATOM 2205 N N . TYR A 1 297 ? 1.239 -14.325 9.763 1.00 71.44 297 TYR A N 1
ATOM 2206 C CA . TYR A 1 297 ? 2.661 -14.287 10.111 1.00 71.44 297 TYR A CA 1
ATOM 2207 C C . TYR A 1 297 ? 3.036 -13.202 11.116 1.00 71.44 297 TYR A C 1
ATOM 2209 O O . TYR A 1 297 ? 4.058 -13.338 11.785 1.00 71.44 297 TYR A O 1
ATOM 2217 N N . ILE A 1 298 ? 2.251 -12.125 11.225 1.00 67.75 298 ILE A N 1
ATOM 2218 C CA . ILE A 1 298 ? 2.687 -10.939 11.976 1.00 67.75 298 ILE A CA 1
ATOM 2219 C C . ILE A 1 298 ? 1.795 -10.635 13.176 1.00 67.75 298 ILE A C 1
ATOM 2221 O O . ILE A 1 298 ? 2.281 -10.085 14.169 1.00 67.75 298 ILE A O 1
ATOM 2225 N N . MET A 1 299 ? 0.519 -11.031 13.160 1.00 69.12 299 MET A N 1
ATOM 2226 C CA . MET A 1 299 ? -0.224 -11.034 14.414 1.00 69.12 299 MET A CA 1
ATOM 2227 C C . MET A 1 299 ? 0.312 -12.144 15.320 1.00 69.12 299 MET A C 1
ATOM 2229 O O . MET A 1 299 ? 0.318 -13.306 14.912 1.00 69.12 299 MET A O 1
ATOM 2233 N N . PRO A 1 300 ? 0.769 -11.813 16.544 1.00 57.09 300 PRO A N 1
ATOM 2234 C CA . PRO A 1 300 ? 1.238 -12.822 17.470 1.00 57.09 300 PRO A CA 1
ATOM 2235 C C . PRO A 1 300 ? 0.058 -13.740 17.761 1.00 57.09 300 PRO A C 1
ATOM 2237 O O . PRO A 1 300 ? -0.916 -13.334 18.403 1.00 57.09 300 PRO A O 1
ATOM 2240 N N . LYS A 1 301 ? 0.136 -14.981 17.272 1.00 60.97 301 LYS A N 1
ATOM 2241 C CA . LYS A 1 301 ? -0.694 -16.051 17.810 1.00 60.97 301 LYS A CA 1
ATOM 2242 C C . LYS A 1 301 ? -0.365 -16.059 19.294 1.00 60.97 301 LYS A C 1
ATOM 2244 O O . LYS A 1 301 ? 0.797 -16.237 19.653 1.00 60.97 301 LYS A O 1
ATOM 2249 N N . LYS A 1 302 ? -1.351 -15.771 20.149 1.00 59.16 302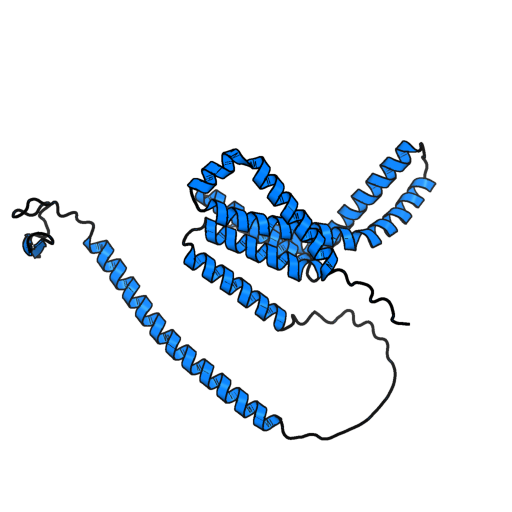 LYS A N 1
ATOM 2250 C CA . LYS A 1 302 ? -1.210 -16.094 21.568 1.00 59.16 302 LYS A CA 1
ATOM 2251 C C . LYS A 1 302 ? -0.829 -17.567 21.576 1.00 59.16 302 LYS A C 1
ATOM 2253 O O . LYS A 1 302 ? -1.632 -18.384 21.132 1.00 59.16 302 LYS A O 1
ATOM 2258 N N . ILE A 1 303 ? 0.414 -17.864 21.943 1.00 50.56 303 ILE A N 1
ATOM 2259 C CA . ILE A 1 303 ? 0.843 -19.237 22.162 1.00 50.56 303 ILE A CA 1
ATOM 2260 C C . ILE A 1 303 ? -0.134 -19.730 23.231 1.00 50.56 303 ILE A C 1
ATOM 2262 O O . ILE A 1 303 ? -0.223 -19.073 24.276 1.00 50.56 303 ILE A O 1
ATOM 2266 N N . PRO A 1 304 ? -0.982 -20.736 22.947 1.00 54.00 304 PRO A N 1
ATOM 2267 C CA . PRO A 1 304 ? -1.781 -21.321 24.006 1.00 54.00 304 PRO A CA 1
ATOM 2268 C C . PRO A 1 304 ? -0.778 -21.743 25.071 1.00 54.00 304 PRO A C 1
ATOM 2270 O O . PRO A 1 304 ? 0.209 -22.395 24.739 1.00 54.00 304 PRO A O 1
ATOM 2273 N N . ALA A 1 305 ? -0.964 -21.258 26.299 1.00 54.72 305 ALA A N 1
ATOM 2274 C CA . ALA A 1 305 ? -0.165 -21.725 27.415 1.00 54.72 305 ALA A CA 1
ATOM 2275 C C . ALA A 1 305 ? -0.276 -23.252 27.397 1.00 54.72 305 ALA A C 1
ATOM 2277 O O . ALA A 1 305 ? -1.381 -23.780 27.532 1.00 54.72 305 ALA A O 1
ATOM 2278 N N . GLU A 1 306 ? 0.828 -23.934 27.085 1.00 55.91 306 GLU A N 1
ATOM 2279 C CA . GLU A 1 306 ? 0.940 -25.362 27.337 1.00 55.91 306 GLU A CA 1
ATOM 2280 C C . GLU A 1 306 ? 0.747 -25.509 28.844 1.00 55.91 306 GLU A C 1
ATOM 2282 O O . GLU A 1 306 ? 1.581 -25.059 29.631 1.00 55.91 306 GLU A O 1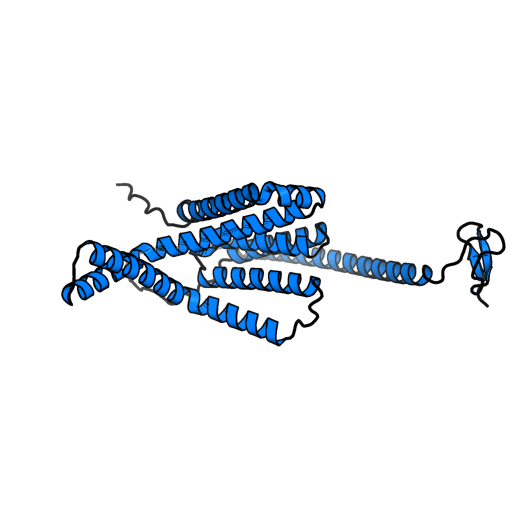
ATOM 2287 N N . ASN A 1 307 ? -0.435 -26.004 29.209 1.00 52.72 307 ASN A N 1
ATOM 2288 C CA . ASN A 1 307 ? -0.734 -26.526 30.532 1.00 52.72 307 ASN A CA 1
ATOM 2289 C C . ASN A 1 307 ? -0.082 -27.898 30.682 1.00 52.72 307 ASN A C 1
ATOM 2291 O O . ASN A 1 307 ? -0.153 -28.674 29.699 1.00 52.72 307 ASN A O 1
#

Nearest PDB structures (foldseek):
  1g73-assembly2_B  TM=2.287E-01  e=7.664E+00  Homo sapiens
  7s8p-assembly1_R  TM=1.959E-01  e=5.940E+00  Escherichia coli

Secondary structure (DSSP, 8-state):
--EEE-TTT--EEETT-SB-TTT--B--TTHHHHHHHHHHHHHHHHHHHHHHHHHHHHHHHHHHHHHHHHHHHS-----------------TT------HHHHHHHHHHHHHHHHHHHHH-SHHHHHHHHHHHHHHHHHHHTTTTHHHHHHHHHHHHHHHHHHHHHHTT-----HHHHHHHHHHHHHHHHHHHHHHHHHHHHHHHHHHHHHHHHTT--SHHHHHHHHHHHHHHHHHHHHHHHHHHHHHHHHHHHHHHHHHHHTTSHHHHHHHHH-HHHHHHHHHHHHHHHHHHHHHHTS--------

Solvent-accessible surface area (backbone atoms only — not comparable to full-atom values): 17180 Å² total; per-residue (Å²): 137,61,75,40,64,39,88,86,79,68,47,78,37,60,76,83,48,63,40,42,93,87,79,68,52,70,53,67,91,65,57,69,62,56,53,56,55,51,53,53,58,51,54,52,52,59,55,51,52,58,53,51,55,54,51,51,52,53,51,54,53,51,52,57,54,48,54,58,53,52,62,71,68,69,78,77,91,78,89,84,88,82,90,79,84,88,81,95,69,90,74,91,74,73,74,76,74,77,50,72,63,58,58,50,53,50,52,51,52,53,48,50,38,53,51,51,31,66,71,59,72,40,72,64,41,36,47,14,39,50,32,27,52,48,9,50,48,22,56,78,42,16,85,86,39,43,34,60,38,52,20,51,48,52,44,52,57,51,53,45,54,50,53,53,44,47,75,70,66,50,88,73,84,47,72,62,58,57,49,51,50,54,50,51,28,50,48,43,30,72,38,41,62,60,49,53,50,54,54,37,43,52,53,40,47,50,53,49,51,52,52,31,61,76,69,71,59,80,60,73,68,54,55,53,53,47,53,56,52,29,51,53,50,31,64,60,42,46,62,54,52,52,32,43,52,33,6,33,52,12,13,38,26,33,37,52,11,52,48,37,57,56,47,69,38,73,71,43,45,61,51,42,73,78,36,53,67,59,55,51,50,49,38,51,50,31,18,52,49,24,24,52,48,31,56,71,74,66,47,79,72,76,73,74,77,85,123